Protein AF-F7PJR1-F1 (afdb_monomer)

Sequence (225 aa):
MDVNEEFVDALREEFRPRAVAAILAVLVALAVVSDDLWQVAYLGALAALAGVLSAAMEAEMLDRRLVWIGVGCVLGVGGTVLWLSGEGNVAGRVLAAVALLAGPWLALDSAVARWTGIDAAADRPDLGLEDADAGEAMLTMQVTRLVHEELRAADHPLTVGEVAERTDIGERRVETALKFLEHDARATATDAGYVHDDTYAGKRGEIRRLGRRLTRPVRLLAAAR

Secondary structure (DSSP, 8-state):
--HHHHHHHHHHHHT-HHHHHHHHHHHHHHHHHH--HHHHHHHHHHHHHHHHHHHHHHTT-S-HHHHHHHHHHHHHHHHHHHHHH--S-HHHHHHHHHHHHHHHHHHHHHHHHHHH---TTTTS---STTT--HHHHHHHHHHHHHHHHHHHH-SS-B-HHHHHHHHT--HHHHHHHHHHHHHTTSEEEETTEEEE-GGGSSTHHHHHHHHHHHHHHHHHHHH--

Solvent-accessible surface area (backbone atoms only — not comparable to full-atom values): 12056 Å² total; per-residue (Å²): 134,60,72,66,57,49,30,51,49,33,39,54,60,64,57,29,69,67,54,48,48,50,52,50,50,51,44,51,54,46,33,74,70,48,79,37,68,65,62,36,51,51,52,50,52,50,52,54,50,50,51,54,51,48,15,35,34,73,47,68,74,39,63,63,47,59,52,41,26,50,52,9,47,51,32,20,53,50,10,46,51,49,52,71,66,69,68,63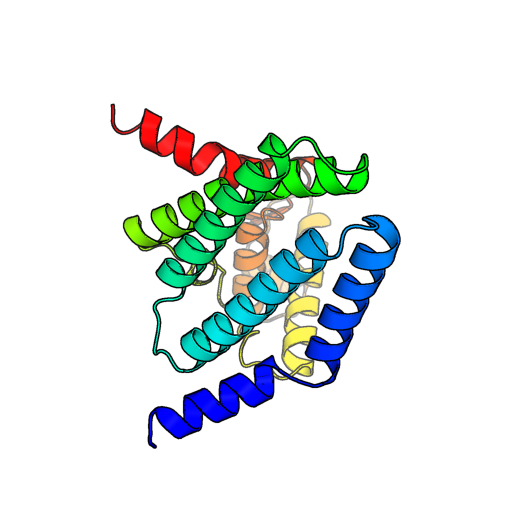,50,74,67,48,50,50,50,15,52,49,26,37,54,51,8,51,49,42,18,48,53,25,48,48,30,60,75,68,67,56,50,81,72,76,70,48,69,85,77,59,58,92,83,40,54,73,69,54,41,51,47,51,53,50,53,36,49,52,55,50,52,50,35,62,71,42,97,57,56,41,37,51,65,57,50,14,66,76,64,78,40,61,46,72,61,42,45,54,32,49,52,40,30,36,75,70,53,46,28,43,84,50,101,72,23,36,33,49,37,71,93,38,78,50,83,61,38,59,49,46,54,52,40,52,58,70,42,45,69,57,51,52,61,62,71,74,112

pLDDT: mean 71.52, std 13.22, range [39.62, 93.62]

Nearest PDB structures (foldseek):
  7oyk-assembly2_CCC  TM=8.624E-01  e=5.510E-02  Bacillus subtilis subsp. subtilis str. 168
  8ejv-assembly1_B  TM=9.161E-01  e=1.134E-01  Pseudomonas putida KT2440
  7oyk-assembly1_BBB  TM=8.625E-01  e=7.904E-02  Bacillus subtilis subsp. subtilis str. 168
  8eju-assembly1_A  TM=6.650E-01  e=1.545E-01  Pseudomonas putida KT2440
  3eco-assembly1_B  TM=5.396E-01  e=4.114E-01  Staphylococcus aureus subsp. aureus Mu50

Structure (mmCIF, N/CA/C/O backbone):
data_AF-F7PJR1-F1
#
_entry.id   AF-F7PJR1-F1
#
loop_
_atom_site.group_PDB
_atom_site.id
_atom_site.type_symbol
_atom_site.label_atom_id
_atom_site.label_alt_id
_atom_site.label_comp_id
_atom_site.label_asym_id
_atom_site.label_entity_id
_atom_site.label_seq_id
_atom_site.pdbx_PDB_ins_code
_atom_site.Cartn_x
_atom_site.Cartn_y
_atom_site.Cartn_z
_atom_site.occupancy
_atom_site.B_iso_or_equiv
_atom_site.auth_seq_id
_atom_site.auth_comp_id
_atom_site.auth_asym_id
_atom_site.auth_atom_id
_atom_site.pdbx_PDB_model_num
ATOM 1 N N . MET A 1 1 ? -3.467 -33.095 2.315 1.00 54.00 1 MET A N 1
ATOM 2 C CA . MET A 1 1 ? -3.342 -32.136 1.207 1.00 54.00 1 MET A CA 1
ATOM 3 C C . MET A 1 1 ? -1.868 -31.812 1.146 1.00 54.00 1 MET A C 1
ATOM 5 O O . MET A 1 1 ? -1.323 -31.443 2.181 1.00 54.00 1 MET A O 1
ATOM 9 N N . ASP A 1 2 ? -1.199 -32.158 0.050 1.00 71.12 2 ASP A N 1
ATOM 10 C CA . ASP A 1 2 ? 0.256 -32.019 -0.042 1.00 71.12 2 ASP A CA 1
ATOM 11 C C . ASP A 1 2 ? 0.604 -30.552 -0.304 1.00 71.12 2 ASP A C 1
ATOM 13 O O . ASP A 1 2 ? 0.059 -29.943 -1.217 1.00 71.12 2 ASP A O 1
ATOM 17 N N . VAL A 1 3 ? 1.549 -30.006 0.464 1.00 65.81 3 VAL A N 1
ATOM 18 C CA . VAL A 1 3 ? 2.042 -28.612 0.378 1.00 65.81 3 VAL A CA 1
ATOM 19 C C . VAL A 1 3 ? 2.442 -28.206 -1.056 1.00 65.81 3 VAL A C 1
ATOM 21 O O . VAL A 1 3 ? 2.406 -27.035 -1.421 1.00 65.81 3 VAL A O 1
ATOM 24 N N . ASN A 1 4 ? 2.779 -29.181 -1.907 1.00 74.38 4 ASN A N 1
ATOM 25 C CA . ASN A 1 4 ? 3.061 -28.959 -3.325 1.00 74.38 4 ASN A CA 1
ATOM 26 C C . ASN A 1 4 ? 1.831 -28.570 -4.161 1.00 74.38 4 ASN A C 1
ATOM 28 O O . ASN A 1 4 ? 1.986 -27.807 -5.108 1.00 74.38 4 ASN A O 1
ATOM 32 N N . GLU A 1 5 ? 0.640 -29.097 -3.869 1.00 76.50 5 GLU A N 1
ATOM 33 C CA . GLU A 1 5 ? -0.573 -28.772 -4.637 1.00 76.50 5 GLU A CA 1
ATOM 34 C C . GLU A 1 5 ? -1.050 -27.352 -4.320 1.00 76.50 5 GLU A C 1
ATOM 36 O O . GLU A 1 5 ? -1.311 -26.579 -5.236 1.00 76.50 5 GLU A O 1
ATOM 41 N N . GLU A 1 6 ? -1.035 -26.971 -3.041 1.00 72.56 6 GLU A N 1
ATOM 42 C CA . GLU A 1 6 ? -1.404 -25.628 -2.579 1.00 72.56 6 GLU A CA 1
ATOM 43 C C . GLU A 1 6 ? -0.468 -24.547 -3.138 1.00 72.56 6 GLU A C 1
ATOM 45 O O . GLU A 1 6 ? -0.924 -23.523 -3.641 1.00 72.56 6 GLU A O 1
ATOM 50 N N . PHE A 1 7 ? 0.844 -24.811 -3.166 1.00 69.50 7 PHE A N 1
ATOM 51 C CA . PHE A 1 7 ? 1.808 -23.917 -3.806 1.00 69.50 7 PHE A CA 1
ATOM 52 C C . PHE A 1 7 ? 1.574 -23.776 -5.314 1.00 69.50 7 PHE A C 1
ATOM 54 O O . PHE A 1 7 ? 1.654 -22.672 -5.847 1.00 69.50 7 PHE A O 1
ATOM 61 N N . VAL A 1 8 ? 1.290 -24.874 -6.023 1.00 74.81 8 VAL A N 1
ATOM 62 C CA . VAL A 1 8 ? 1.051 -24.842 -7.476 1.00 74.81 8 VAL A CA 1
ATOM 63 C C . VAL A 1 8 ? -0.242 -24.101 -7.815 1.00 74.81 8 VAL A C 1
ATOM 65 O O . VAL A 1 8 ? -0.270 -23.368 -8.808 1.00 74.81 8 VAL A O 1
ATOM 68 N N . ASP A 1 9 ? -1.281 -24.254 -6.998 1.00 75.88 9 ASP A N 1
ATOM 69 C CA . ASP A 1 9 ? -2.549 -23.550 -7.171 1.00 75.88 9 ASP A CA 1
ATOM 70 C C . ASP A 1 9 ? -2.409 -22.054 -6.861 1.00 75.88 9 ASP A C 1
ATOM 72 O O . ASP A 1 9 ? -2.806 -21.240 -7.696 1.00 75.88 9 ASP A O 1
ATOM 76 N N . ALA A 1 10 ? -1.725 -21.681 -5.773 1.00 70.19 10 ALA A N 1
ATOM 77 C CA . ALA A 1 10 ? -1.379 -20.287 -5.469 1.00 70.19 10 ALA A CA 1
ATOM 78 C C . ALA A 1 10 ? -0.561 -19.642 -6.601 1.00 70.19 10 ALA A C 1
ATOM 80 O O . ALA A 1 10 ? -0.848 -18.539 -7.065 1.00 70.19 10 ALA A O 1
ATOM 81 N N . LEU A 1 11 ? 0.419 -20.367 -7.152 1.00 67.62 11 LEU A N 1
ATOM 82 C CA . LEU A 1 11 ? 1.215 -19.884 -8.282 1.00 67.62 11 LEU A CA 1
ATOM 83 C C . LEU A 1 11 ? 0.349 -19.684 -9.534 1.00 67.62 11 LEU A C 1
ATOM 85 O O . LEU A 1 11 ? 0.558 -18.748 -10.302 1.00 67.62 11 LEU A O 1
ATOM 89 N N . ARG A 1 12 ? -0.655 -20.533 -9.754 1.00 72.56 12 ARG A N 1
ATOM 90 C CA . ARG A 1 12 ? -1.573 -20.408 -10.891 1.00 72.56 12 ARG A CA 1
ATOM 91 C C . ARG A 1 12 ? -2.588 -19.268 -10.703 1.00 72.56 12 ARG A C 1
ATOM 93 O O . ARG A 1 12 ? -2.965 -18.637 -11.695 1.00 72.5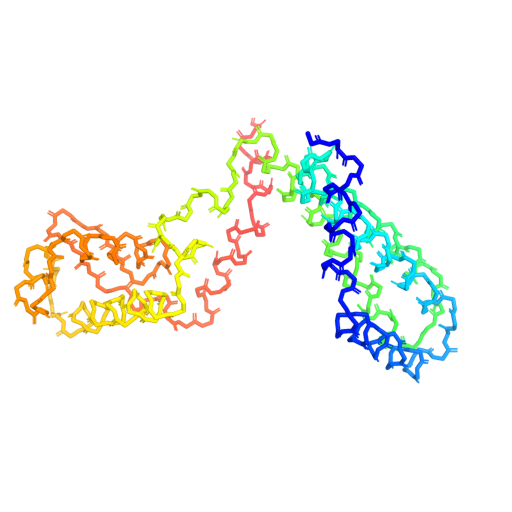6 12 ARG A O 1
ATOM 100 N N . GLU A 1 13 ? -3.006 -19.002 -9.469 1.00 69.12 13 GLU A N 1
ATOM 101 C CA . GLU A 1 13 ? -3.887 -17.893 -9.079 1.00 69.12 13 GLU A CA 1
ATOM 102 C C . GLU A 1 13 ? -3.164 -16.539 -9.227 1.00 69.12 13 GLU A C 1
ATOM 104 O O . GLU A 1 13 ? -3.672 -15.634 -9.899 1.00 69.12 13 GLU A O 1
ATOM 109 N N . GLU A 1 14 ? -1.939 -16.437 -8.703 1.00 61.00 14 GLU A N 1
ATOM 110 C CA . GLU A 1 14 ? -1.115 -15.223 -8.725 1.00 61.00 14 GLU A CA 1
ATOM 111 C C . GLU A 1 14 ? -0.644 -14.880 -10.148 1.00 61.00 14 GLU A C 1
ATOM 113 O O . GLU A 1 14 ? -0.747 -13.738 -10.610 1.00 61.00 14 GLU A O 1
ATOM 118 N N . PHE A 1 15 ? -0.225 -15.886 -10.927 1.00 64.06 15 PHE A N 1
ATOM 119 C CA . PHE A 1 15 ? 0.104 -15.725 -12.348 1.00 64.06 15 PHE A CA 1
ATOM 120 C C . PHE A 1 15 ? -1.131 -15.814 -13.258 1.00 64.06 15 PHE A C 1
ATOM 122 O O . PHE A 1 15 ? -1.057 -16.287 -14.400 1.00 64.06 15 PHE A O 1
ATOM 129 N N . ARG A 1 16 ? -2.281 -15.295 -12.805 1.00 73.75 16 ARG A N 1
ATOM 130 C CA . ARG A 1 16 ? -3.452 -15.122 -13.669 1.00 73.75 16 ARG A CA 1
ATOM 131 C C . ARG A 1 16 ? -3.061 -14.360 -14.941 1.00 73.75 16 ARG A C 1
ATOM 133 O O . ARG A 1 16 ? -2.350 -13.354 -14.876 1.00 73.75 16 ARG A O 1
ATOM 140 N N . PRO A 1 17 ? -3.593 -14.743 -16.115 1.00 61.12 17 PRO A N 1
ATOM 141 C CA . PRO A 1 17 ? -3.178 -14.174 -17.399 1.00 61.12 17 PRO A CA 1
ATOM 142 C C . PRO A 1 17 ? -3.364 -12.652 -17.477 1.00 61.12 17 PRO A C 1
ATOM 144 O O . PRO A 1 17 ? -2.638 -11.983 -18.203 1.00 61.12 17 PRO A O 1
ATOM 147 N N . ARG A 1 18 ? -4.290 -12.083 -16.691 1.00 54.88 18 ARG A N 1
ATOM 148 C CA . ARG A 1 18 ? -4.463 -10.627 -16.560 1.00 54.88 18 ARG A CA 1
ATOM 149 C C . ARG A 1 18 ? -3.332 -9.950 -15.781 1.00 54.88 18 ARG A C 1
ATOM 151 O O . ARG A 1 18 ? -2.886 -8.892 -16.206 1.00 54.88 18 ARG A O 1
ATOM 158 N N . ALA A 1 19 ? -2.866 -10.546 -14.682 1.00 58.84 19 ALA A N 1
ATOM 159 C CA . ALA A 1 19 ? -1.751 -10.023 -13.892 1.00 58.84 19 ALA A CA 1
ATOM 160 C C . ALA A 1 19 ? -0.442 -10.109 -14.689 1.00 58.84 19 ALA A C 1
ATOM 162 O O . ALA A 1 19 ? 0.280 -9.122 -14.810 1.00 58.84 19 ALA A O 1
ATOM 163 N N . VAL A 1 20 ? -0.209 -11.244 -15.355 1.00 62.75 20 VAL A N 1
ATOM 164 C CA . VAL A 1 20 ? 0.927 -11.431 -16.270 1.00 62.75 20 VAL A CA 1
ATOM 165 C C . VAL A 1 20 ? 0.882 -10.432 -17.426 1.00 62.75 20 VAL A C 1
ATOM 167 O O . VAL A 1 20 ? 1.896 -9.809 -17.733 1.00 62.75 20 VAL A O 1
ATOM 170 N N . ALA A 1 21 ? -0.287 -10.218 -18.038 1.00 64.31 21 ALA A N 1
ATOM 171 C CA . ALA A 1 21 ? -0.448 -9.225 -19.098 1.00 64.31 21 ALA A CA 1
ATOM 172 C C . ALA A 1 21 ? -0.208 -7.790 -18.601 1.00 64.31 21 ALA A C 1
ATOM 174 O O . ALA A 1 21 ? 0.398 -7.002 -19.322 1.00 64.31 21 ALA A O 1
ATOM 175 N N . ALA A 1 22 ? -0.634 -7.451 -17.380 1.00 64.56 22 ALA A N 1
ATOM 176 C CA . ALA A 1 22 ? -0.377 -6.143 -16.782 1.00 64.56 22 ALA A CA 1
ATOM 177 C C . ALA A 1 22 ? 1.121 -5.928 -16.509 1.00 64.56 22 ALA A C 1
ATOM 179 O O . ALA A 1 22 ? 1.661 -4.885 -16.872 1.00 64.56 22 ALA A O 1
ATOM 180 N N . ILE A 1 23 ? 1.808 -6.929 -15.949 1.00 64.75 23 ILE A N 1
ATOM 181 C CA . ILE A 1 23 ? 3.260 -6.893 -15.724 1.00 64.75 23 ILE A CA 1
ATOM 182 C C . ILE A 1 23 ? 3.997 -6.755 -17.059 1.00 64.75 23 ILE A C 1
ATOM 184 O O . ILE A 1 23 ? 4.841 -5.875 -17.204 1.00 64.75 23 ILE A O 1
ATOM 188 N N . LEU A 1 24 ? 3.644 -7.563 -18.063 1.00 64.31 24 LEU A N 1
ATOM 189 C CA . LEU A 1 24 ? 4.223 -7.472 -19.404 1.00 64.31 24 LEU A CA 1
ATOM 190 C C . LEU A 1 24 ? 3.967 -6.106 -20.049 1.00 64.31 24 LEU A C 1
ATOM 192 O O . LEU A 1 24 ? 4.884 -5.541 -20.633 1.00 64.31 24 LEU A O 1
ATOM 196 N N . ALA A 1 25 ? 2.765 -5.542 -19.919 1.00 68.62 25 ALA A N 1
ATOM 197 C CA . ALA A 1 25 ? 2.449 -4.217 -20.447 1.00 68.62 25 ALA A CA 1
ATOM 198 C C . ALA A 1 25 ? 3.296 -3.119 -19.785 1.00 68.62 25 ALA A C 1
ATOM 200 O O . ALA A 1 25 ? 3.806 -2.239 -20.478 1.00 68.62 25 ALA A O 1
ATOM 201 N N . VAL A 1 26 ? 3.501 -3.195 -18.465 1.00 70.31 26 VAL A N 1
ATOM 202 C CA . VAL A 1 26 ? 4.381 -2.275 -17.730 1.00 70.31 26 VAL A CA 1
ATOM 203 C C . VAL A 1 26 ? 5.836 -2.443 -18.166 1.00 70.31 26 VAL A C 1
ATOM 205 O O . VAL A 1 26 ? 6.499 -1.442 -18.420 1.00 70.31 26 VAL A O 1
ATOM 208 N N . LEU A 1 27 ? 6.327 -3.678 -18.313 1.00 66.69 27 LEU A N 1
ATOM 209 C CA . LEU A 1 27 ? 7.692 -3.952 -18.775 1.00 66.69 27 LEU A CA 1
ATOM 210 C C . LEU A 1 27 ? 7.922 -3.469 -20.212 1.00 66.69 27 LEU A C 1
ATOM 212 O O . LEU A 1 27 ? 8.968 -2.897 -20.493 1.00 66.69 27 LEU A O 1
ATOM 216 N N . VAL A 1 28 ? 6.942 -3.641 -21.104 1.00 68.69 28 VAL A N 1
ATOM 217 C CA . VAL A 1 28 ? 6.994 -3.132 -22.484 1.00 68.69 28 VAL A CA 1
ATOM 218 C C . VAL A 1 28 ? 6.984 -1.606 -22.499 1.00 68.69 28 VAL A C 1
ATOM 220 O O . VAL A 1 28 ? 7.797 -1.005 -23.194 1.00 68.69 28 VAL A O 1
ATOM 223 N N . ALA A 1 29 ? 6.120 -0.963 -21.708 1.00 70.19 29 ALA A N 1
ATOM 224 C CA . ALA A 1 29 ? 6.117 0.492 -21.579 1.00 70.19 29 ALA A CA 1
ATOM 225 C C . ALA A 1 29 ? 7.461 1.007 -21.041 1.00 70.19 29 ALA A C 1
ATOM 227 O O . ALA A 1 29 ? 7.992 1.990 -21.551 1.00 70.19 29 ALA A O 1
ATOM 228 N N . LEU A 1 30 ? 8.046 0.311 -20.061 1.00 63.97 30 LEU A N 1
ATOM 229 C CA . LEU A 1 30 ? 9.375 0.633 -19.556 1.00 63.97 30 LEU A CA 1
ATOM 230 C C . LEU A 1 30 ? 10.464 0.432 -20.608 1.00 63.97 30 LEU A C 1
ATOM 232 O O . LEU A 1 30 ? 11.347 1.272 -20.689 1.00 63.97 30 LEU A O 1
ATOM 236 N N . ALA A 1 31 ? 10.396 -0.629 -21.414 1.00 65.00 31 ALA A N 1
ATOM 237 C CA . ALA A 1 31 ? 11.363 -0.898 -22.476 1.00 65.00 31 ALA A CA 1
ATOM 238 C C . ALA A 1 31 ? 11.355 0.192 -23.546 1.00 65.00 31 ALA A C 1
ATOM 240 O O . ALA A 1 31 ? 12.408 0.674 -23.951 1.00 65.00 31 ALA A O 1
ATOM 241 N N . VAL A 1 32 ? 10.156 0.621 -23.949 1.00 72.06 32 VAL A N 1
ATOM 242 C CA . VAL A 1 32 ? 9.966 1.727 -24.895 1.00 72.06 32 VAL A CA 1
ATOM 243 C C . VAL A 1 32 ? 10.511 3.038 -24.327 1.00 72.06 32 VAL A C 1
ATOM 245 O O . VAL A 1 32 ? 11.003 3.876 -25.076 1.00 72.06 32 VAL A O 1
ATOM 248 N N . VAL A 1 33 ? 10.424 3.231 -23.008 1.00 70.56 33 VAL A N 1
ATOM 249 C CA . VAL A 1 33 ? 10.894 4.453 -22.353 1.00 70.56 33 VAL A CA 1
ATOM 250 C C . VAL A 1 33 ? 12.389 4.414 -22.053 1.00 70.56 33 VAL A C 1
ATOM 252 O O . VAL A 1 33 ? 13.020 5.454 -22.191 1.00 70.56 33 VAL A O 1
ATOM 255 N N . SER A 1 34 ? 12.968 3.297 -21.607 1.00 65.94 34 SER A N 1
ATOM 256 C CA . SER A 1 34 ? 14.366 3.250 -21.155 1.00 65.94 34 SER A CA 1
ATOM 257 C C . SER A 1 34 ? 15.369 3.068 -22.292 1.00 65.94 34 SER A C 1
ATOM 259 O O . SER A 1 34 ? 16.514 3.478 -22.122 1.00 65.94 34 SER A O 1
ATOM 261 N N . ASP A 1 35 ? 14.951 2.476 -23.420 1.00 67.81 35 ASP A N 1
ATOM 262 C CA . ASP A 1 35 ? 15.823 2.038 -24.528 1.00 67.81 35 ASP A CA 1
ATOM 263 C C . ASP A 1 35 ? 16.964 1.094 -24.073 1.00 67.81 35 ASP A C 1
ATOM 265 O O . ASP A 1 35 ? 17.939 0.857 -24.785 1.00 67.81 35 ASP A O 1
ATOM 269 N N . ASP A 1 36 ? 16.834 0.530 -22.866 1.00 70.75 36 ASP A N 1
ATOM 270 C CA . ASP A 1 36 ? 17.828 -0.310 -22.205 1.00 70.75 36 ASP A CA 1
ATOM 271 C C . ASP A 1 36 ? 17.193 -1.643 -21.791 1.00 70.75 36 ASP A C 1
ATOM 273 O O . ASP A 1 36 ? 16.485 -1.760 -20.782 1.00 70.75 36 ASP A O 1
ATOM 277 N N . LEU A 1 37 ? 17.473 -2.672 -22.593 1.00 74.88 37 LEU A N 1
ATOM 278 C CA . LEU A 1 37 ? 17.005 -4.041 -22.385 1.00 74.88 37 LEU A CA 1
ATOM 279 C C . LEU A 1 37 ? 17.486 -4.648 -21.062 1.00 74.88 37 LEU A C 1
ATOM 281 O O . LEU A 1 37 ? 16.799 -5.515 -20.520 1.00 74.88 37 LEU A O 1
ATOM 285 N N . TRP A 1 38 ? 18.629 -4.213 -20.523 1.00 70.00 38 TRP A N 1
ATOM 286 C CA . TRP A 1 38 ? 19.152 -4.749 -19.269 1.00 70.00 38 TRP A CA 1
ATOM 287 C C . TRP A 1 38 ? 18.300 -4.309 -18.077 1.00 70.00 38 TRP A C 1
ATOM 289 O O . TRP A 1 38 ? 17.978 -5.121 -17.208 1.00 70.00 38 TRP A O 1
ATOM 299 N N . GLN A 1 39 ? 17.846 -3.052 -18.071 1.00 68.12 39 GLN A N 1
ATOM 300 C CA . GLN A 1 39 ? 16.921 -2.538 -17.055 1.00 68.12 39 GLN A CA 1
ATOM 301 C C . GLN A 1 39 ? 15.578 -3.270 -17.088 1.00 68.12 39 GLN A C 1
ATOM 303 O O . GLN A 1 39 ? 15.040 -3.639 -16.043 1.00 68.12 39 GLN A O 1
ATOM 308 N N . VAL A 1 40 ? 15.060 -3.531 -18.288 1.00 70.00 40 VAL A N 1
ATOM 309 C CA . VAL A 1 40 ? 13.808 -4.275 -18.479 1.00 70.00 40 VAL A CA 1
ATOM 310 C C . VAL A 1 40 ? 13.960 -5.717 -18.006 1.00 70.00 40 VAL A C 1
ATOM 312 O O . VAL A 1 40 ? 13.088 -6.220 -17.301 1.00 70.00 40 VAL A O 1
ATOM 315 N N . ALA A 1 41 ? 15.074 -6.373 -18.342 1.00 74.19 41 ALA A N 1
ATOM 316 C CA . ALA A 1 41 ? 15.360 -7.736 -17.906 1.00 74.19 41 ALA A CA 1
ATOM 317 C C . ALA A 1 41 ? 15.506 -7.828 -16.379 1.00 74.19 41 ALA A C 1
ATOM 319 O O . ALA A 1 41 ? 14.936 -8.728 -15.766 1.00 74.19 41 ALA A O 1
ATOM 320 N N . TYR A 1 42 ? 16.206 -6.874 -15.758 1.00 72.12 42 TYR A N 1
ATOM 321 C CA . TYR A 1 42 ? 16.357 -6.798 -14.305 1.00 72.12 42 TYR A CA 1
ATOM 322 C C . TYR A 1 42 ? 15.003 -6.641 -13.599 1.00 72.12 42 TYR A C 1
ATOM 324 O O . TYR A 1 42 ? 14.686 -7.392 -12.677 1.00 72.12 42 TYR A O 1
ATOM 332 N N . LEU A 1 43 ? 14.170 -5.705 -14.062 1.00 70.38 43 LEU A N 1
ATOM 333 C CA . LEU A 1 43 ? 12.847 -5.464 -13.483 1.00 70.38 43 LEU A CA 1
ATOM 334 C C . LEU A 1 43 ? 11.874 -6.614 -13.758 1.00 70.38 43 LEU A C 1
ATOM 336 O O . LEU A 1 43 ? 11.075 -6.956 -12.890 1.00 70.38 43 LEU A O 1
ATOM 340 N N . GLY A 1 44 ? 11.971 -7.251 -14.925 1.00 72.75 44 GLY A N 1
ATOM 341 C CA . GLY A 1 44 ? 11.202 -8.447 -15.254 1.00 72.75 44 GLY A CA 1
ATOM 342 C C . GLY A 1 44 ? 11.564 -9.629 -14.358 1.00 72.75 44 GLY A C 1
ATOM 343 O O . GLY A 1 44 ? 10.674 -10.288 -13.824 1.00 72.75 44 GLY A O 1
ATOM 344 N N . ALA A 1 45 ? 12.858 -9.854 -14.120 1.00 74.81 45 ALA A N 1
ATOM 345 C CA . ALA A 1 45 ? 13.331 -10.873 -13.188 1.00 74.81 45 ALA A CA 1
ATOM 346 C C . ALA A 1 45 ? 12.874 -10.584 -11.749 1.00 74.81 45 ALA A C 1
ATOM 348 O O . ALA A 1 45 ? 12.451 -11.498 -11.044 1.00 74.81 45 ALA A O 1
ATOM 349 N N . LEU A 1 46 ? 12.896 -9.314 -11.331 1.00 71.75 46 LEU A N 1
ATOM 350 C CA . LEU A 1 46 ? 12.402 -8.896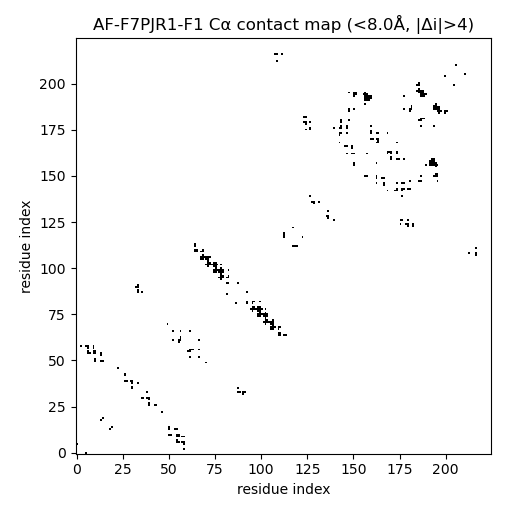 -10.021 1.00 71.75 46 LEU A CA 1
ATOM 351 C C . LEU A 1 46 ? 10.897 -9.148 -9.867 1.00 71.75 46 LEU A C 1
ATOM 353 O O . LEU A 1 46 ? 10.469 -9.672 -8.841 1.00 71.75 46 LEU A O 1
ATOM 357 N N . ALA A 1 47 ? 10.100 -8.806 -10.882 1.00 70.00 47 ALA A N 1
ATOM 358 C CA . ALA A 1 47 ? 8.657 -9.029 -10.875 1.00 70.00 47 ALA A CA 1
ATOM 359 C C . ALA A 1 47 ? 8.315 -10.528 -10.849 1.00 70.00 47 ALA A C 1
ATOM 361 O O . ALA A 1 47 ? 7.440 -10.947 -10.095 1.00 70.00 47 ALA A O 1
ATOM 362 N N . ALA A 1 48 ? 9.044 -11.345 -11.617 1.00 71.31 48 ALA A N 1
ATOM 363 C CA . ALA A 1 48 ? 8.887 -12.796 -11.601 1.00 71.31 48 ALA A CA 1
ATOM 364 C C . ALA A 1 48 ? 9.236 -13.388 -10.226 1.00 71.31 48 ALA A C 1
ATOM 366 O O . ALA A 1 48 ? 8.474 -14.191 -9.691 1.00 71.31 48 ALA A O 1
ATOM 367 N N . LEU A 1 49 ? 10.349 -12.951 -9.625 1.00 73.44 49 LEU A N 1
ATOM 368 C CA . LEU A 1 49 ? 10.744 -13.368 -8.281 1.00 73.44 49 LEU A CA 1
ATOM 369 C C . LEU A 1 49 ? 9.702 -12.956 -7.234 1.00 73.44 49 LEU A C 1
ATOM 371 O O . LEU A 1 49 ? 9.367 -13.758 -6.369 1.00 73.44 49 LEU A O 1
ATOM 375 N N . ALA A 1 50 ? 9.160 -11.739 -7.328 1.00 66.94 50 ALA A N 1
ATOM 376 C CA . ALA A 1 50 ? 8.101 -11.271 -6.440 1.00 66.94 50 ALA A CA 1
ATOM 377 C C . ALA A 1 50 ? 6.838 -12.142 -6.543 1.00 66.94 50 ALA A C 1
ATOM 379 O O . ALA A 1 50 ? 6.299 -12.516 -5.508 1.00 66.94 50 ALA A O 1
ATOM 380 N N . GLY A 1 51 ? 6.418 -12.533 -7.753 1.00 66.56 51 GLY A N 1
ATOM 381 C CA . GLY A 1 51 ? 5.276 -13.438 -7.943 1.00 66.56 51 GLY A CA 1
ATOM 382 C C . GLY A 1 51 ? 5.512 -14.833 -7.354 1.00 66.56 51 GLY A C 1
ATOM 383 O O . GLY A 1 51 ? 4.645 -15.375 -6.677 1.00 66.56 51 GLY A O 1
ATOM 384 N N . VAL A 1 52 ? 6.717 -15.393 -7.521 1.00 72.25 52 VAL A N 1
ATOM 385 C CA . VAL A 1 52 ? 7.086 -16.683 -6.902 1.00 72.25 52 VAL A CA 1
ATOM 386 C C . VAL A 1 52 ? 7.079 -16.591 -5.374 1.00 72.25 52 VAL A C 1
ATOM 388 O O . VAL A 1 52 ? 6.590 -17.495 -4.700 1.00 72.25 52 VAL A O 1
ATOM 391 N N . LEU A 1 53 ? 7.603 -15.497 -4.820 1.00 67.25 53 LEU A N 1
ATOM 392 C CA . LEU A 1 53 ? 7.594 -15.260 -3.379 1.00 67.25 53 LEU A CA 1
ATOM 393 C C . LEU A 1 53 ? 6.173 -15.034 -2.844 1.00 67.25 53 LEU A C 1
ATOM 395 O O . LEU A 1 53 ? 5.886 -15.467 -1.735 1.00 67.25 53 LEU A O 1
ATOM 399 N N . SER A 1 54 ? 5.294 -14.401 -3.625 1.00 65.06 54 SER A N 1
ATOM 400 C CA . SER A 1 54 ? 3.876 -14.209 -3.299 1.00 65.06 54 SER A CA 1
ATOM 401 C C . SER A 1 54 ? 3.141 -15.543 -3.183 1.00 65.06 54 SER A C 1
ATOM 403 O O . SER A 1 54 ? 2.594 -15.846 -2.125 1.00 65.06 54 SER A O 1
ATOM 405 N N . ALA A 1 55 ? 3.277 -16.411 -4.188 1.00 67.62 55 ALA A N 1
ATOM 406 C CA . ALA A 1 55 ? 2.712 -17.760 -4.160 1.00 67.62 55 ALA A CA 1
ATOM 407 C C . ALA A 1 55 ? 3.241 -18.603 -2.980 1.00 67.62 55 ALA A C 1
ATOM 409 O O . ALA A 1 55 ? 2.500 -19.351 -2.348 1.00 67.62 55 ALA A O 1
ATOM 410 N N . ALA A 1 56 ? 4.524 -18.455 -2.634 1.00 67.81 56 ALA A N 1
ATOM 411 C CA . ALA A 1 56 ? 5.109 -19.134 -1.477 1.00 67.81 56 ALA A CA 1
ATOM 412 C C . ALA A 1 56 ? 4.603 -18.590 -0.124 1.00 67.81 56 ALA A C 1
ATOM 414 O O . ALA A 1 56 ? 4.618 -19.325 0.863 1.00 67.81 56 ALA A O 1
ATOM 415 N N . MET A 1 57 ? 4.175 -17.323 -0.056 1.00 66.69 57 MET A N 1
ATOM 416 C CA . MET A 1 57 ? 3.516 -16.764 1.132 1.00 66.69 57 MET A CA 1
ATOM 417 C C . MET A 1 57 ? 2.083 -17.272 1.279 1.00 66.69 57 MET A C 1
ATOM 419 O O . MET A 1 57 ? 1.663 -17.532 2.401 1.00 66.69 57 MET A O 1
ATOM 423 N N . GLU A 1 58 ? 1.339 -17.384 0.176 1.00 68.31 58 GLU A N 1
ATOM 424 C CA . GLU A 1 58 ? -0.035 -17.908 0.186 1.00 68.31 58 GLU A CA 1
ATOM 425 C C . GLU A 1 58 ? -0.081 -19.370 0.626 1.00 68.31 58 GLU A C 1
ATOM 427 O O . GLU A 1 58 ? -0.943 -19.735 1.412 1.00 68.31 58 GLU A O 1
ATOM 432 N N . ALA A 1 59 ? 0.907 -20.174 0.227 1.00 69.62 59 ALA A N 1
ATOM 433 C CA . ALA A 1 59 ? 1.053 -21.560 0.676 1.00 69.62 59 ALA A CA 1
ATOM 434 C C . ALA A 1 59 ? 1.658 -21.708 2.094 1.00 69.62 59 ALA A C 1
ATOM 436 O O . ALA A 1 59 ? 2.185 -22.769 2.428 1.00 69.62 59 ALA A O 1
ATOM 437 N N . GLU A 1 60 ? 1.693 -20.630 2.890 1.00 72.88 60 GLU A N 1
ATOM 438 C CA . GLU A 1 60 ? 2.285 -20.549 4.241 1.00 72.88 60 GLU A CA 1
ATOM 439 C C . GLU A 1 60 ? 3.745 -21.049 4.358 1.00 72.88 60 GLU A C 1
ATOM 441 O O . GLU A 1 60 ? 4.274 -21.242 5.456 1.00 72.88 60 GLU A O 1
ATOM 446 N N . MET A 1 61 ? 4.455 -21.224 3.238 1.00 69.38 61 MET A N 1
ATOM 447 C CA . MET A 1 61 ? 5.820 -21.763 3.226 1.00 69.38 61 MET A CA 1
ATOM 448 C C . MET A 1 61 ? 6.856 -20.731 3.680 1.00 69.38 61 MET A C 1
ATOM 450 O O . MET A 1 61 ? 7.958 -21.090 4.105 1.00 69.38 61 MET A O 1
ATOM 454 N N . LEU A 1 62 ? 6.528 -19.442 3.562 1.00 70.25 62 LEU A N 1
ATOM 455 C CA . LEU A 1 62 ? 7.404 -18.332 3.914 1.00 70.25 62 LEU A CA 1
ATOM 456 C C . LEU A 1 62 ? 6.693 -17.307 4.793 1.00 70.25 62 LEU A C 1
ATOM 458 O O . LEU A 1 62 ? 5.605 -16.829 4.488 1.00 70.25 62 LEU A O 1
ATOM 462 N N . ASP A 1 63 ? 7.390 -16.881 5.845 1.00 73.12 63 ASP A N 1
ATOM 463 C CA . ASP A 1 63 ? 6.974 -15.743 6.654 1.00 73.12 63 ASP A CA 1
ATOM 464 C C . ASP A 1 63 ? 6.945 -14.479 5.782 1.00 73.12 63 ASP A C 1
ATOM 466 O O . ASP A 1 63 ? 7.985 -14.007 5.297 1.00 73.12 63 ASP A O 1
ATOM 470 N N . ARG A 1 64 ? 5.743 -13.913 5.613 1.00 71.81 64 ARG A N 1
ATOM 471 C CA . ARG A 1 64 ? 5.480 -12.699 4.829 1.00 71.81 64 ARG A CA 1
ATOM 472 C C . ARG A 1 64 ? 6.460 -11.574 5.154 1.00 71.81 64 ARG A C 1
ATOM 474 O O . ARG A 1 64 ? 6.896 -10.846 4.263 1.00 71.81 64 ARG A O 1
ATOM 481 N N . ARG A 1 65 ? 6.867 -11.444 6.417 1.00 73.12 65 ARG A N 1
ATOM 482 C CA . ARG A 1 65 ? 7.780 -10.386 6.862 1.00 73.12 65 ARG A CA 1
ATOM 483 C C . ARG A 1 65 ? 9.194 -10.597 6.314 1.00 73.12 65 ARG A C 1
ATOM 485 O O . ARG A 1 65 ? 9.838 -9.626 5.927 1.00 73.12 65 ARG A O 1
ATOM 492 N N . LEU A 1 66 ? 9.678 -11.841 6.235 1.00 72.94 66 LEU A N 1
ATOM 493 C CA . LEU A 1 66 ? 10.993 -12.160 5.657 1.00 72.94 66 LEU A CA 1
ATOM 494 C C . LEU A 1 66 ? 11.023 -11.928 4.144 1.00 72.94 66 LEU A C 1
ATOM 496 O O . LEU A 1 66 ? 12.017 -11.425 3.620 1.00 72.94 66 LEU A O 1
ATOM 500 N N . VAL A 1 67 ? 9.920 -12.236 3.462 1.00 73.38 67 VAL A N 1
ATOM 501 C CA . VAL A 1 67 ? 9.763 -11.994 2.024 1.00 73.38 67 VAL A CA 1
ATOM 502 C C . VAL A 1 67 ? 9.866 -10.506 1.710 1.00 73.38 67 VAL A C 1
ATOM 504 O O . VAL A 1 67 ? 10.674 -10.113 0.870 1.00 73.38 67 VAL A O 1
ATOM 507 N N . TRP A 1 68 ? 9.132 -9.659 2.434 1.00 73.94 68 TRP A N 1
ATOM 508 C CA . TRP A 1 68 ? 9.191 -8.213 2.222 1.00 73.94 68 TRP A CA 1
ATOM 509 C C . TRP A 1 68 ? 10.546 -7.601 2.604 1.00 73.94 68 TRP A C 1
ATOM 511 O O . TRP A 1 68 ? 11.018 -6.706 1.902 1.00 73.94 68 TRP A O 1
ATOM 521 N N . ILE A 1 69 ? 11.238 -8.124 3.626 1.00 76.19 69 ILE A N 1
ATOM 522 C CA . ILE A 1 69 ? 12.643 -7.756 3.890 1.00 76.19 69 ILE A CA 1
ATOM 523 C C . ILE A 1 69 ? 13.512 -8.066 2.665 1.00 76.19 69 ILE A C 1
ATOM 525 O O . ILE A 1 69 ? 14.270 -7.205 2.217 1.00 76.19 69 ILE A O 1
ATOM 529 N N . GLY A 1 70 ? 13.375 -9.267 2.096 1.00 72.44 70 GLY A N 1
ATOM 530 C CA . GLY A 1 70 ? 14.089 -9.680 0.889 1.00 72.44 70 GLY A CA 1
ATOM 531 C C . GLY A 1 70 ? 13.809 -8.762 -0.302 1.00 72.44 70 GLY A C 1
ATOM 532 O O . GLY A 1 70 ? 14.747 -8.236 -0.898 1.00 72.44 70 GLY A O 1
ATOM 533 N N . VAL A 1 71 ? 12.535 -8.501 -0.604 1.00 76.00 71 VAL A N 1
ATOM 534 C CA . VAL A 1 71 ? 12.111 -7.601 -1.692 1.00 76.00 71 VAL A CA 1
ATOM 535 C C . VAL A 1 71 ? 12.695 -6.200 -1.511 1.00 76.00 71 VAL A C 1
ATOM 537 O O . VAL A 1 71 ? 13.258 -5.641 -2.453 1.00 76.00 71 VAL A O 1
ATOM 540 N N . GLY A 1 72 ? 12.619 -5.647 -0.297 1.00 75.62 72 GLY A N 1
ATOM 541 C CA . GLY A 1 72 ? 13.193 -4.341 0.017 1.00 75.62 72 GLY A CA 1
ATOM 542 C C . GLY A 1 72 ? 14.711 -4.299 -0.191 1.00 75.62 72 GLY A C 1
ATOM 543 O O . GLY A 1 72 ? 15.228 -3.370 -0.815 1.00 75.62 72 GLY A O 1
ATOM 544 N N . CYS A 1 73 ? 15.433 -5.333 0.247 1.00 77.00 73 CYS A N 1
ATOM 545 C CA . CYS A 1 73 ? 16.874 -5.455 0.020 1.00 77.00 73 CYS A CA 1
ATOM 546 C C . CYS A 1 73 ? 17.222 -5.519 -1.472 1.00 77.00 73 CYS A C 1
ATOM 548 O O . CYS A 1 73 ? 18.119 -4.801 -1.915 1.00 77.00 73 CYS A O 1
ATOM 550 N N . VAL A 1 74 ? 16.509 -6.332 -2.259 1.00 75.44 74 VAL A N 1
ATOM 551 C CA . VAL A 1 74 ? 16.777 -6.451 -3.700 1.00 75.44 74 VAL A CA 1
ATOM 552 C C . VAL A 1 74 ? 16.488 -5.132 -4.415 1.00 75.44 74 VAL A C 1
ATOM 554 O O . VAL A 1 74 ? 17.322 -4.689 -5.200 1.00 75.44 74 VAL A O 1
ATOM 557 N N . LEU A 1 75 ? 15.379 -4.455 -4.097 1.00 76.81 75 LEU A N 1
ATOM 558 C CA . LEU A 1 75 ? 15.075 -3.124 -4.634 1.00 76.81 75 LEU A CA 1
ATOM 559 C C . LEU A 1 75 ? 16.155 -2.096 -4.285 1.00 76.81 75 LEU A C 1
ATOM 561 O O . LEU A 1 75 ? 16.562 -1.322 -5.149 1.00 76.81 75 LEU A O 1
ATOM 565 N N . GLY A 1 76 ? 16.645 -2.100 -3.044 1.00 79.62 76 GLY A N 1
ATOM 566 C CA . GLY A 1 76 ? 17.675 -1.163 -2.601 1.00 79.62 76 GLY A CA 1
ATOM 567 C C . GLY A 1 76 ? 19.011 -1.397 -3.303 1.00 79.62 76 GLY A C 1
ATOM 568 O O . GLY A 1 76 ? 19.611 -0.454 -3.823 1.00 79.62 76 GLY A O 1
ATOM 569 N N . VAL A 1 77 ? 19.460 -2.654 -3.377 1.00 80.62 77 VAL A N 1
ATOM 570 C CA . VAL A 1 77 ? 20.698 -3.028 -4.079 1.00 80.62 77 VAL A CA 1
ATOM 571 C C . VAL A 1 77 ? 20.568 -2.753 -5.577 1.00 80.62 77 VAL A C 1
ATOM 573 O O . VAL A 1 77 ? 21.452 -2.127 -6.155 1.00 80.62 77 VAL A O 1
ATOM 576 N N . GLY A 1 78 ? 19.448 -3.135 -6.190 1.00 77.69 78 GLY A N 1
ATOM 577 C CA . GLY A 1 78 ? 19.139 -2.861 -7.593 1.00 77.69 78 GLY A CA 1
ATOM 578 C C . GLY A 1 78 ? 19.148 -1.382 -7.928 1.00 77.69 78 GLY A C 1
ATOM 579 O O . GLY A 1 78 ? 19.843 -0.958 -8.848 1.00 77.69 78 GLY A O 1
ATOM 580 N N . GLY A 1 79 ? 18.434 -0.584 -7.133 1.00 80.19 79 GLY A N 1
ATOM 581 C CA . GLY A 1 79 ? 18.425 0.869 -7.252 1.00 80.19 79 GLY A CA 1
ATOM 582 C C . GLY A 1 79 ? 19.821 1.472 -7.106 1.00 80.19 79 GLY A C 1
ATOM 583 O O . GLY A 1 79 ? 20.178 2.359 -7.874 1.00 80.19 79 GLY A O 1
ATOM 584 N N . THR A 1 80 ? 20.641 0.949 -6.188 1.00 81.75 80 THR A N 1
ATOM 585 C CA . THR A 1 80 ? 22.036 1.387 -6.003 1.00 81.75 80 THR A CA 1
ATOM 586 C C . THR A 1 80 ? 22.883 1.102 -7.237 1.00 81.75 80 THR A C 1
ATOM 588 O O . THR A 1 80 ? 23.579 1.994 -7.715 1.00 81.75 80 THR A O 1
ATOM 591 N N . VAL A 1 81 ? 22.818 -0.121 -7.768 1.00 80.25 81 VAL A N 1
ATOM 592 C CA . VAL A 1 81 ? 23.572 -0.517 -8.964 1.00 80.25 81 VAL A CA 1
ATOM 593 C C . VAL A 1 81 ? 23.163 0.348 -10.154 1.00 80.25 81 VAL A C 1
ATOM 595 O O . VAL A 1 81 ? 24.026 0.958 -10.773 1.00 80.25 81 VAL A O 1
ATOM 598 N N . LEU A 1 82 ? 21.858 0.487 -10.409 1.00 79.25 82 LEU A N 1
ATOM 599 C CA . LEU A 1 82 ? 21.336 1.313 -11.501 1.00 79.25 82 LEU A CA 1
ATOM 600 C C . LEU A 1 82 ? 21.719 2.792 -11.357 1.00 79.25 82 LEU A C 1
ATOM 602 O O . LEU A 1 82 ? 22.044 3.448 -12.342 1.00 79.25 82 LEU A O 1
ATOM 606 N N . TRP A 1 83 ? 21.714 3.321 -10.132 1.00 83.69 83 TRP A N 1
ATOM 607 C CA . TRP A 1 83 ? 22.122 4.699 -9.866 1.00 83.69 83 TRP A CA 1
ATOM 608 C C . TRP A 1 83 ? 23.613 4.924 -10.144 1.00 83.69 83 TRP A C 1
ATOM 610 O O . TRP A 1 83 ? 23.988 5.934 -10.740 1.00 83.69 83 TRP A O 1
ATOM 620 N N . LEU A 1 84 ? 24.463 3.979 -9.730 1.00 83.56 84 LEU A N 1
ATOM 621 C CA . LEU A 1 84 ? 25.916 4.062 -9.897 1.00 83.56 84 LEU A CA 1
ATOM 622 C C . LEU A 1 84 ? 26.378 3.798 -11.331 1.00 83.56 84 LEU A C 1
ATOM 624 O O . LEU A 1 84 ? 27.404 4.346 -11.728 1.00 83.56 84 LEU A O 1
ATOM 628 N N . SER A 1 85 ? 25.631 3.016 -12.113 1.00 80.62 85 SER A N 1
ATOM 629 C CA . SER A 1 85 ? 25.934 2.792 -13.529 1.00 80.62 85 SER A CA 1
ATOM 630 C C . SER A 1 85 ? 25.937 4.092 -14.337 1.00 80.62 85 SER A C 1
ATOM 632 O O . SER A 1 85 ? 26.610 4.162 -15.357 1.00 80.62 85 SER A O 1
ATOM 634 N N . GLY A 1 86 ? 25.214 5.138 -13.907 1.00 67.69 86 GLY A N 1
ATOM 635 C CA . GLY A 1 86 ? 25.210 6.468 -14.540 1.00 67.69 86 GLY A CA 1
ATOM 636 C C . GLY A 1 86 ? 24.579 6.528 -15.942 1.00 67.69 86 GLY A C 1
ATOM 637 O O . GLY A 1 86 ? 24.256 7.619 -16.432 1.00 67.69 86 GLY A O 1
ATOM 638 N N . GLU A 1 87 ? 24.364 5.364 -16.545 1.00 63.69 87 GLU A N 1
ATOM 639 C CA . GLU A 1 87 ? 23.720 5.101 -17.821 1.00 63.69 87 GLU A CA 1
ATOM 640 C C . GLU A 1 87 ? 22.197 5.113 -17.656 1.00 63.69 87 GLU A C 1
ATOM 642 O O . GLU A 1 87 ? 21.634 4.535 -16.726 1.00 63.69 87 GLU A O 1
ATOM 647 N N . GLY A 1 88 ? 21.522 5.837 -18.545 1.00 64.12 88 GLY A N 1
ATOM 648 C CA . GLY A 1 88 ? 20.069 5.937 -18.552 1.00 64.12 88 GLY A CA 1
ATOM 649 C C . GLY A 1 88 ? 19.570 7.365 -18.709 1.00 64.12 88 GLY A C 1
ATOM 650 O O . GLY A 1 88 ? 20.189 8.346 -18.283 1.00 64.12 88 GLY A O 1
ATOM 651 N N . ASN A 1 89 ? 18.407 7.473 -19.336 1.00 76.19 89 ASN A N 1
ATOM 652 C CA . ASN A 1 89 ? 17.673 8.721 -19.439 1.00 76.19 89 ASN A CA 1
ATOM 653 C C . ASN A 1 89 ? 17.108 9.163 -18.073 1.00 76.19 89 ASN A C 1
ATOM 655 O O . ASN A 1 89 ? 17.237 8.486 -17.050 1.00 76.19 89 ASN A O 1
ATOM 659 N N . VAL A 1 90 ? 16.464 10.333 -18.048 1.00 77.81 90 VAL A N 1
ATOM 660 C CA . VAL A 1 90 ? 15.881 10.901 -16.820 1.00 77.81 90 VAL A CA 1
ATOM 661 C C . VAL A 1 90 ? 14.910 9.923 -16.146 1.00 77.81 90 VAL A C 1
ATOM 663 O O . VAL A 1 90 ? 14.915 9.819 -14.922 1.00 77.81 90 VAL A O 1
ATOM 666 N N . ALA A 1 91 ? 14.127 9.167 -16.922 1.00 69.25 91 ALA A N 1
ATOM 667 C CA . ALA A 1 91 ? 13.175 8.195 -16.390 1.00 69.25 91 ALA A CA 1
ATOM 668 C C . ALA A 1 91 ? 13.874 7.033 -15.663 1.00 69.25 91 ALA A C 1
ATOM 670 O O . ALA A 1 91 ? 13.498 6.710 -14.535 1.00 69.25 91 ALA A O 1
ATOM 671 N N . GLY A 1 92 ? 14.936 6.469 -16.248 1.00 71.56 92 GLY A N 1
ATOM 672 C CA . GLY A 1 92 ? 15.748 5.427 -15.611 1.00 71.56 92 GLY A CA 1
ATOM 673 C C . GLY A 1 92 ? 16.386 5.899 -14.302 1.00 71.56 92 GLY A C 1
ATOM 674 O O . GLY A 1 92 ? 16.355 5.187 -13.300 1.00 71.56 92 GLY A O 1
ATOM 675 N N . ARG A 1 93 ? 16.869 7.148 -14.255 1.00 80.62 93 ARG A N 1
ATOM 676 C CA . ARG A 1 93 ? 17.434 7.738 -13.026 1.00 80.62 93 ARG A CA 1
ATOM 677 C C . ARG A 1 93 ? 16.391 7.958 -11.937 1.00 80.62 93 ARG A C 1
ATOM 679 O O . ARG A 1 93 ? 16.677 7.712 -10.768 1.00 80.62 93 ARG A O 1
ATOM 686 N N . VAL A 1 94 ? 15.187 8.402 -12.300 1.00 79.25 94 VAL A N 1
ATOM 687 C CA . VAL A 1 94 ? 14.078 8.540 -11.345 1.00 79.25 94 VAL A CA 1
ATOM 688 C C . VAL A 1 94 ? 13.690 7.174 -10.782 1.00 79.25 94 VAL A C 1
ATOM 690 O O . VAL A 1 94 ? 13.559 7.042 -9.569 1.00 79.25 94 VAL A O 1
ATOM 693 N N . LEU A 1 95 ? 13.576 6.146 -11.626 1.00 72.75 95 LEU A N 1
ATOM 694 C CA . LEU A 1 95 ? 13.295 4.777 -11.184 1.00 72.75 95 LEU A CA 1
ATOM 695 C C . LEU A 1 95 ? 14.387 4.233 -10.258 1.00 72.75 95 LEU A C 1
ATOM 697 O O . LEU A 1 95 ? 14.069 3.690 -9.202 1.00 72.75 95 LEU A O 1
ATOM 701 N N . ALA A 1 96 ? 15.660 4.432 -10.607 1.00 79.69 96 ALA A N 1
ATOM 702 C CA . ALA A 1 96 ? 16.788 4.035 -9.771 1.00 79.69 96 ALA A CA 1
ATOM 703 C C . ALA A 1 96 ? 16.754 4.732 -8.401 1.00 79.69 96 ALA A C 1
ATOM 705 O O . ALA A 1 96 ? 16.902 4.070 -7.376 1.00 79.69 96 ALA A O 1
ATOM 706 N N . ALA A 1 97 ? 16.476 6.042 -8.364 1.00 82.75 97 ALA A N 1
ATOM 707 C CA . ALA A 1 97 ? 16.321 6.793 -7.118 1.00 82.75 97 ALA A CA 1
ATOM 708 C C . ALA A 1 97 ? 15.142 6.289 -6.275 1.00 82.75 97 ALA A C 1
ATOM 710 O O . ALA A 1 97 ? 15.272 6.122 -5.063 1.00 82.75 97 ALA A O 1
ATOM 711 N N . VAL A 1 98 ? 13.994 6.021 -6.904 1.00 79.50 98 VAL A N 1
ATOM 712 C CA . VAL A 1 98 ? 12.822 5.473 -6.212 1.00 79.50 98 VAL A CA 1
ATOM 713 C C . VAL A 1 98 ? 13.141 4.098 -5.634 1.00 79.50 98 VAL A C 1
ATOM 715 O O . VAL A 1 98 ? 12.867 3.880 -4.461 1.00 79.50 98 VAL A O 1
ATOM 718 N N . ALA A 1 99 ? 13.760 3.195 -6.397 1.00 78.50 99 ALA A N 1
ATOM 719 C CA . ALA A 1 99 ? 14.125 1.861 -5.920 1.00 78.50 99 ALA A CA 1
ATOM 720 C C . ALA A 1 99 ? 15.153 1.919 -4.774 1.00 78.50 99 ALA A C 1
ATOM 722 O O . ALA A 1 99 ? 14.986 1.247 -3.755 1.00 78.50 99 ALA A O 1
ATOM 723 N N . LEU A 1 100 ? 16.158 2.793 -4.903 1.00 84.06 100 LEU A N 1
ATOM 724 C CA . LEU A 1 100 ? 17.188 3.042 -3.894 1.00 84.06 100 LEU A CA 1
ATOM 725 C C . LEU A 1 100 ? 16.602 3.531 -2.565 1.00 84.06 100 LEU A C 1
ATOM 727 O O . LEU A 1 100 ? 17.108 3.168 -1.508 1.00 84.06 100 LEU A O 1
ATOM 731 N N . LEU A 1 101 ? 15.557 4.359 -2.605 1.00 82.12 101 LEU A N 1
ATOM 732 C CA . LEU A 1 101 ? 14.928 4.910 -1.403 1.00 82.12 101 LEU A CA 1
ATOM 733 C C . LEU A 1 101 ? 13.836 3.990 -0.848 1.00 82.12 101 LEU A C 1
ATOM 735 O O . LEU A 1 101 ? 13.776 3.757 0.359 1.00 82.12 101 LEU A O 1
ATOM 739 N N . ALA A 1 102 ? 12.982 3.448 -1.715 1.00 77.75 102 ALA A N 1
ATOM 740 C CA . ALA A 1 102 ? 11.854 2.611 -1.326 1.00 77.75 102 ALA A CA 1
ATOM 741 C C . ALA A 1 102 ? 12.296 1.228 -0.835 1.00 77.75 102 ALA A C 1
ATOM 743 O O . ALA A 1 102 ? 11.678 0.692 0.080 1.00 77.75 102 ALA A O 1
ATOM 744 N N . GLY A 1 103 ? 13.368 0.659 -1.395 1.00 82.75 103 GLY A N 1
ATOM 745 C CA . GLY A 1 103 ? 13.856 -0.667 -1.021 1.00 82.75 103 GLY A CA 1
ATOM 746 C C . GLY A 1 103 ? 14.288 -0.770 0.448 1.00 82.75 103 GLY A C 1
ATOM 747 O O . GLY A 1 103 ? 13.664 -1.510 1.213 1.00 82.75 103 GLY A O 1
ATOM 748 N N . PRO A 1 104 ? 15.295 0.004 0.896 1.00 81.00 104 PRO A N 1
ATOM 749 C CA . PRO A 1 104 ? 15.743 0.005 2.288 1.00 81.00 104 PRO A CA 1
ATOM 750 C C . PRO A 1 104 ? 14.634 0.420 3.254 1.00 81.00 104 PRO A C 1
ATOM 752 O O . PRO A 1 104 ? 14.537 -0.123 4.353 1.00 81.00 104 PRO A O 1
ATOM 755 N N . TRP A 1 105 ? 13.770 1.349 2.829 1.00 81.00 105 TRP A N 1
ATOM 756 C CA . TRP A 1 105 ? 12.590 1.750 3.585 1.00 81.00 105 TRP A CA 1
ATOM 757 C C . TRP A 1 105 ? 11.662 0.562 3.864 1.00 81.00 105 TRP A C 1
ATOM 759 O O . TRP A 1 105 ? 11.296 0.304 5.010 1.00 81.00 105 TRP A O 1
ATOM 769 N N . LEU A 1 106 ? 11.315 -0.185 2.817 1.00 78.25 106 LEU A N 1
ATOM 770 C CA . LEU A 1 106 ? 10.415 -1.328 2.891 1.00 78.25 106 LEU A CA 1
ATOM 771 C C . LEU A 1 106 ? 11.029 -2.483 3.696 1.00 78.25 106 LEU A C 1
ATOM 773 O O . LEU A 1 106 ? 10.333 -3.120 4.491 1.00 78.25 106 LEU A O 1
ATOM 777 N N . ALA A 1 107 ? 12.339 -2.712 3.554 1.00 76.50 107 ALA A N 1
ATOM 778 C CA . ALA A 1 107 ? 13.061 -3.700 4.350 1.00 76.50 107 ALA A CA 1
ATOM 779 C C . ALA A 1 107 ? 13.049 -3.348 5.845 1.00 76.50 107 ALA A C 1
ATOM 781 O O . ALA A 1 107 ? 12.786 -4.212 6.681 1.00 76.50 107 ALA A O 1
ATOM 782 N N . LEU A 1 108 ? 13.279 -2.075 6.185 1.00 77.88 108 LEU A N 1
ATOM 783 C CA . LEU A 1 108 ? 13.230 -1.590 7.564 1.00 77.88 108 LEU A CA 1
ATOM 784 C C . LEU A 1 108 ? 11.823 -1.675 8.161 1.00 77.88 108 LEU A C 1
ATOM 786 O O . LEU A 1 108 ? 11.686 -2.133 9.291 1.00 77.88 108 LEU A O 1
ATOM 790 N N . ASP A 1 109 ? 10.785 -1.280 7.423 1.00 76.56 109 ASP A N 1
ATOM 791 C CA . ASP A 1 109 ? 9.394 -1.359 7.894 1.00 76.56 109 ASP A CA 1
ATOM 792 C C . ASP A 1 109 ? 8.998 -2.811 8.210 1.00 76.56 109 ASP A C 1
ATOM 794 O O . ASP A 1 109 ? 8.467 -3.106 9.283 1.00 76.56 109 ASP A O 1
ATOM 798 N N . SER A 1 110 ? 9.377 -3.740 7.330 1.00 74.88 110 SER A N 1
ATOM 799 C CA . SER A 1 110 ? 9.109 -5.175 7.484 1.00 74.88 110 SER A CA 1
ATOM 800 C C . SER A 1 110 ? 9.923 -5.809 8.619 1.00 74.88 110 SER A C 1
ATOM 802 O O . SER A 1 110 ? 9.406 -6.634 9.377 1.00 74.88 110 SER A O 1
ATOM 804 N N . ALA A 1 111 ? 11.183 -5.398 8.796 1.00 74.88 111 ALA A N 1
ATOM 805 C CA . ALA A 1 111 ? 12.019 -5.827 9.916 1.00 74.88 111 ALA A CA 1
ATOM 806 C C . ALA A 1 111 ? 11.487 -5.313 11.261 1.00 74.88 111 ALA A C 1
ATOM 808 O O . ALA A 1 111 ? 11.456 -6.060 12.238 1.00 74.88 111 ALA A O 1
ATOM 809 N N . VAL A 1 112 ? 11.006 -4.068 11.310 1.00 68.88 112 VAL A N 1
ATOM 810 C CA . VAL A 1 112 ? 10.378 -3.493 12.506 1.00 68.88 112 VAL A CA 1
ATOM 811 C C . VAL A 1 112 ? 9.066 -4.207 12.826 1.00 68.88 112 VAL A C 1
ATOM 813 O O . VAL A 1 112 ? 8.841 -4.547 13.988 1.00 68.88 112 VAL A O 1
ATOM 816 N N . ALA A 1 113 ? 8.227 -4.497 11.827 1.00 69.31 113 ALA A N 1
ATOM 817 C CA . ALA A 1 113 ? 7.027 -5.314 12.017 1.00 69.31 113 ALA A CA 1
ATOM 818 C C . ALA A 1 113 ? 7.391 -6.693 12.591 1.00 69.31 113 ALA A C 1
ATOM 820 O O . ALA A 1 113 ? 6.806 -7.128 13.583 1.00 69.31 113 ALA A O 1
ATOM 821 N N . ARG A 1 114 ? 8.447 -7.331 12.058 1.00 75.19 114 ARG A N 1
ATOM 822 C CA . ARG A 1 114 ? 8.973 -8.603 12.573 1.00 75.19 114 ARG A CA 1
ATOM 823 C C . ARG A 1 114 ? 9.393 -8.518 14.035 1.00 75.19 114 ARG A C 1
ATOM 825 O O . ARG A 1 114 ? 9.000 -9.377 14.815 1.00 75.19 114 ARG A O 1
ATOM 832 N N . TRP A 1 115 ? 10.186 -7.515 14.393 1.00 69.44 115 TRP A N 1
ATOM 833 C CA . TRP A 1 115 ? 10.738 -7.373 15.741 1.00 69.44 115 TRP A CA 1
ATOM 8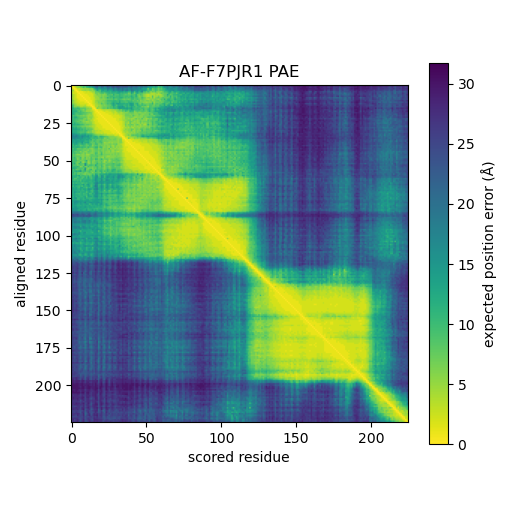34 C C . TRP A 1 115 ? 9.705 -6.966 16.785 1.00 69.44 115 TRP A C 1
ATOM 836 O O . TRP A 1 115 ? 9.814 -7.374 17.936 1.00 69.44 115 TRP A O 1
ATOM 846 N N . THR A 1 116 ? 8.711 -6.170 16.400 1.00 68.12 116 THR A N 1
ATOM 847 C CA . THR A 1 116 ? 7.681 -5.688 17.332 1.00 68.12 116 THR A CA 1
ATOM 848 C C . THR A 1 116 ? 6.487 -6.628 17.446 1.00 68.12 116 THR A C 1
ATOM 850 O O . THR A 1 116 ? 5.691 -6.467 18.363 1.00 68.12 116 THR A O 1
ATOM 853 N N . GLY A 1 117 ? 6.336 -7.598 16.538 1.00 60.25 117 GLY A N 1
ATOM 854 C CA . GLY A 1 117 ? 5.176 -8.491 16.521 1.00 60.25 117 GLY A CA 1
ATOM 855 C C . GLY A 1 117 ? 3.905 -7.852 15.949 1.00 60.25 117 GLY A C 1
ATOM 856 O O . GLY A 1 117 ? 2.967 -8.580 15.645 1.00 60.25 117 GLY A O 1
ATOM 857 N N . ILE A 1 118 ? 3.886 -6.531 15.744 1.00 53.38 118 ILE A N 1
ATOM 858 C CA . ILE A 1 118 ? 2.711 -5.760 15.329 1.00 53.38 118 ILE A CA 1
ATOM 859 C C . ILE A 1 118 ? 2.603 -5.779 13.799 1.00 53.38 118 ILE A C 1
ATOM 861 O O . ILE A 1 118 ? 3.298 -5.024 13.112 1.00 53.38 118 ILE A O 1
ATOM 865 N N . ASP A 1 119 ? 1.706 -6.611 13.265 1.00 53.75 119 ASP A N 1
ATOM 866 C CA . ASP A 1 119 ? 1.261 -6.495 11.875 1.00 53.75 119 ASP A CA 1
ATOM 867 C C . ASP A 1 119 ? 0.250 -5.353 11.763 1.00 53.75 119 ASP A C 1
ATOM 869 O O . ASP A 1 119 ? -0.828 -5.392 12.344 1.00 53.75 119 ASP A O 1
ATOM 873 N N . ALA A 1 120 ? 0.560 -4.338 10.958 1.00 46.12 120 ALA A N 1
ATOM 874 C CA . ALA A 1 120 ? -0.364 -3.231 10.690 1.00 46.12 120 ALA A CA 1
ATOM 875 C C . ALA A 1 120 ? -1.637 -3.658 9.923 1.00 46.12 120 ALA A C 1
ATOM 877 O O . ALA A 1 120 ? -2.547 -2.848 9.758 1.00 46.12 120 ALA A O 1
ATOM 878 N N . ALA A 1 121 ? -1.688 -4.897 9.420 1.00 45.69 121 ALA A N 1
ATOM 879 C CA . ALA A 1 121 ? -2.910 -5.514 8.910 1.00 45.69 121 ALA A CA 1
ATOM 880 C C . ALA A 1 121 ? -3.773 -6.090 10.048 1.00 45.69 121 ALA A C 1
ATOM 882 O O . ALA A 1 121 ? -4.985 -5.936 10.004 1.00 45.69 121 ALA A O 1
ATOM 883 N N . ALA A 1 122 ? -3.150 -6.651 11.091 1.00 49.09 122 ALA A N 1
ATOM 884 C CA . ALA A 1 122 ? -3.836 -7.245 12.240 1.00 49.09 122 ALA A CA 1
ATOM 885 C C . ALA A 1 122 ? -4.408 -6.207 13.225 1.00 49.09 122 ALA A C 1
ATOM 887 O O . ALA A 1 122 ? -5.287 -6.534 14.012 1.00 49.09 122 ALA A O 1
ATOM 888 N N . ASP A 1 123 ? -3.917 -4.963 13.188 1.00 45.78 123 ASP A N 1
ATOM 889 C CA . ASP A 1 123 ? -4.389 -3.866 14.054 1.00 45.78 123 ASP A CA 1
ATOM 890 C C . ASP A 1 123 ? -5.529 -3.045 13.415 1.00 45.78 123 ASP A C 1
ATOM 892 O O . ASP A 1 123 ? -6.019 -2.073 13.994 1.00 45.78 123 ASP A O 1
ATOM 896 N N . ARG A 1 124 ? -5.966 -3.416 12.200 1.00 54.28 124 ARG A N 1
ATOM 897 C CA . ARG A 1 124 ? -7.213 -2.885 11.646 1.00 54.28 124 ARG A CA 1
ATOM 898 C C . ARG A 1 124 ? -8.369 -3.540 12.396 1.00 54.28 124 ARG A C 1
ATOM 900 O O . ARG A 1 124 ? -8.381 -4.763 12.501 1.00 54.28 124 ARG A O 1
ATOM 907 N N . PRO A 1 125 ? -9.355 -2.771 12.884 1.00 54.53 125 PRO A N 1
ATOM 908 C CA . PRO A 1 125 ? -10.558 -3.373 13.429 1.00 54.53 125 PRO A CA 1
ATOM 909 C C . PRO A 1 125 ? -11.189 -4.253 12.350 1.00 54.53 125 PRO A C 1
ATOM 911 O O . PRO A 1 125 ? -11.441 -3.779 11.238 1.00 54.53 125 PRO A O 1
ATOM 914 N N . ASP A 1 126 ? -11.380 -5.528 12.684 1.00 60.72 126 ASP A N 1
ATOM 915 C CA . ASP A 1 126 ? -11.982 -6.514 11.798 1.00 60.72 126 ASP A CA 1
ATOM 916 C C . ASP A 1 126 ? -13.390 -6.046 11.415 1.00 60.72 126 ASP A C 1
ATOM 918 O O . ASP A 1 126 ? -14.321 -6.012 12.226 1.00 60.72 126 ASP A O 1
ATOM 922 N N . LEU A 1 127 ? -13.510 -5.598 10.168 1.00 59.28 127 LEU A N 1
ATOM 923 C CA . LEU A 1 127 ? -14.774 -5.212 9.561 1.00 59.28 127 LEU A CA 1
ATOM 924 C C . LEU A 1 127 ? -15.499 -6.422 8.940 1.00 59.28 127 LEU A C 1
ATOM 926 O O . LEU A 1 127 ? -16.527 -6.233 8.291 1.00 59.28 127 LEU A O 1
ATOM 930 N N . GLY A 1 128 ? -14.952 -7.635 9.080 1.00 56.56 128 GLY A N 1
ATOM 931 C CA . GLY A 1 128 ? -15.414 -8.853 8.420 1.00 56.56 128 GLY A CA 1
ATOM 932 C C . GLY A 1 128 ? -15.213 -8.836 6.905 1.00 56.56 128 GLY A C 1
ATOM 933 O O . GLY A 1 128 ? -15.794 -9.654 6.210 1.00 56.56 128 GLY A O 1
ATOM 934 N N . LEU A 1 129 ? -14.437 -7.885 6.366 1.00 56.34 129 LEU A N 1
ATOM 935 C CA . LEU A 1 129 ? -14.350 -7.631 4.921 1.00 56.34 129 LEU A CA 1
ATOM 936 C C . LEU A 1 129 ? -13.508 -8.652 4.153 1.00 56.34 129 LEU A C 1
ATOM 938 O O . LEU A 1 129 ? -13.624 -8.709 2.934 1.00 56.34 129 LEU A O 1
ATOM 942 N N . GLU A 1 130 ? -12.634 -9.393 4.833 1.00 51.97 130 GLU A N 1
ATOM 943 C CA . GLU A 1 130 ? -11.718 -10.338 4.183 1.00 51.97 130 GLU A CA 1
ATOM 944 C C . GLU A 1 130 ? -12.443 -11.618 3.731 1.00 51.97 130 GLU A C 1
ATOM 946 O O . GLU A 1 130 ? -12.109 -12.145 2.674 1.00 51.97 130 GLU A O 1
ATOM 951 N N . ASP A 1 131 ? -13.510 -12.015 4.439 1.00 56.03 131 ASP A N 1
ATOM 952 C CA . ASP A 1 131 ? -14.350 -13.184 4.122 1.00 56.03 131 ASP A CA 1
ATOM 953 C C . ASP A 1 131 ? -15.789 -12.819 3.688 1.00 56.03 131 ASP A C 1
ATOM 955 O O . ASP A 1 131 ? -16.600 -13.698 3.385 1.00 56.03 131 ASP A O 1
ATOM 959 N N . ALA A 1 132 ? -16.139 -11.528 3.667 1.00 59.19 132 ALA A N 1
ATOM 960 C CA . ALA A 1 132 ? -17.480 -11.062 3.317 1.00 59.19 132 ALA A CA 1
ATOM 961 C C . ALA A 1 132 ? -17.761 -11.156 1.811 1.00 59.19 132 ALA A C 1
ATOM 963 O O . ALA A 1 132 ? -16.962 -10.736 0.971 1.00 59.19 132 ALA A O 1
ATOM 964 N N . ASP A 1 133 ? -18.974 -11.595 1.468 1.00 67.44 133 ASP A N 1
ATOM 965 C CA . ASP A 1 133 ? -19.509 -11.427 0.117 1.00 67.44 133 ASP A CA 1
ATOM 966 C C . ASP A 1 133 ? -19.563 -9.928 -0.247 1.00 67.44 133 ASP A C 1
ATOM 968 O O . ASP A 1 133 ? -19.729 -9.054 0.612 1.00 67.44 133 ASP A O 1
ATOM 972 N N . ALA A 1 134 ? -19.459 -9.606 -1.537 1.00 67.00 134 ALA A N 1
ATOM 973 C CA . ALA A 1 134 ? -19.401 -8.231 -2.034 1.00 67.00 134 ALA A CA 1
ATOM 974 C C . ALA A 1 134 ? -20.579 -7.368 -1.535 1.00 67.00 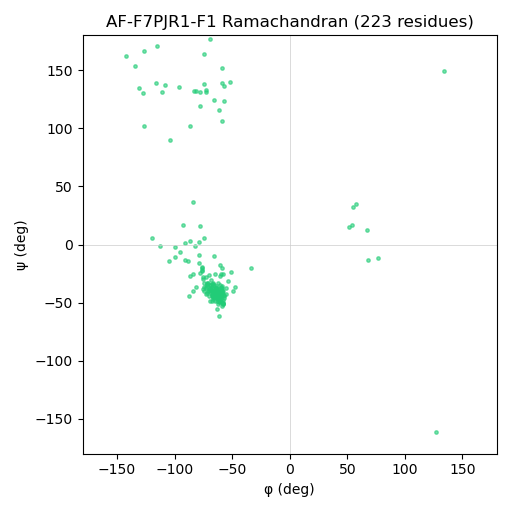134 ALA A C 1
ATOM 976 O O . ALA A 1 134 ? -20.420 -6.166 -1.303 1.00 67.00 134 ALA A O 1
ATOM 977 N N . GLY A 1 135 ? -21.751 -7.980 -1.327 1.00 67.50 135 GLY A N 1
ATOM 978 C CA . GLY A 1 135 ? -22.921 -7.317 -0.750 1.00 67.50 135 GLY A CA 1
ATOM 979 C C . GLY A 1 135 ? -22.741 -6.910 0.716 1.00 67.50 135 GLY A C 1
ATOM 980 O O . GLY A 1 135 ? -23.134 -5.808 1.099 1.00 67.50 135 GLY A O 1
ATOM 981 N N . GLU A 1 136 ? -22.110 -7.752 1.531 1.00 69.88 136 GLU A N 1
ATOM 982 C CA . GLU A 1 136 ? -21.830 -7.459 2.940 1.00 69.88 136 GLU A CA 1
ATOM 983 C C . GLU A 1 136 ? -20.714 -6.416 3.076 1.00 69.88 136 GLU A C 1
ATOM 985 O O . GLU A 1 136 ? -20.831 -5.489 3.879 1.00 69.88 136 GLU A O 1
ATOM 990 N N . ALA A 1 137 ? -19.709 -6.460 2.198 1.00 71.19 137 ALA A N 1
ATOM 991 C CA . ALA A 1 137 ? -18.680 -5.428 2.134 1.00 71.19 137 ALA A CA 1
ATOM 992 C C . ALA A 1 137 ? -19.251 -4.038 1.795 1.00 71.19 137 ALA A C 1
ATOM 994 O O . ALA A 1 137 ? -18.936 -3.046 2.462 1.00 71.19 137 ALA A O 1
ATOM 995 N N . MET A 1 138 ? -20.138 -3.958 0.794 1.00 73.88 138 MET A N 1
ATOM 996 C CA . MET A 1 138 ? -20.828 -2.710 0.443 1.00 73.88 138 MET A CA 1
ATOM 997 C C . MET A 1 138 ? -21.706 -2.198 1.586 1.00 73.88 138 MET A C 1
ATOM 999 O O . MET A 1 138 ? -21.712 -0.997 1.862 1.00 73.88 138 MET A O 1
ATOM 1003 N N . LEU A 1 139 ? -22.417 -3.098 2.269 1.00 79.81 139 LEU A N 1
ATOM 1004 C CA . LEU A 1 139 ? -23.258 -2.749 3.407 1.00 79.81 139 LEU A CA 1
ATOM 1005 C C . LEU A 1 139 ? -22.427 -2.156 4.551 1.00 79.81 139 LEU A C 1
ATOM 1007 O O . LEU A 1 139 ? -22.778 -1.106 5.087 1.00 79.81 139 LEU A O 1
ATOM 1011 N N . THR A 1 140 ? -21.304 -2.786 4.893 1.00 79.50 140 THR A N 1
ATOM 1012 C CA . THR A 1 140 ? -20.392 -2.302 5.935 1.00 79.50 140 THR A CA 1
ATOM 1013 C C . THR A 1 140 ? -19.846 -0.920 5.587 1.00 79.50 140 THR A C 1
ATOM 1015 O O . THR A 1 140 ? -19.884 -0.018 6.421 1.00 79.50 140 THR A O 1
ATOM 1018 N N . MET A 1 141 ? -19.444 -0.693 4.333 1.00 80.62 141 MET A N 1
ATOM 1019 C CA . MET A 1 141 ? -19.005 0.630 3.873 1.00 80.62 141 MET A CA 1
ATOM 1020 C C . MET A 1 141 ? -20.118 1.681 3.943 1.00 80.62 141 MET A C 1
ATOM 1022 O O . MET A 1 141 ? -19.857 2.827 4.316 1.00 80.62 141 MET A O 1
ATOM 1026 N N . GLN A 1 142 ? -21.355 1.308 3.611 1.00 86.06 142 GLN A N 1
ATOM 1027 C CA . GLN A 1 142 ? -22.504 2.206 3.698 1.00 86.06 142 GLN A CA 1
ATOM 1028 C C . GLN A 1 142 ? -22.810 2.580 5.152 1.00 86.06 142 GLN A C 1
ATOM 1030 O O . GLN A 1 142 ? -22.998 3.760 5.440 1.00 86.06 142 GLN A O 1
ATOM 1035 N N . VAL A 1 143 ? -22.781 1.609 6.069 1.00 86.94 143 VAL A N 1
ATOM 1036 C CA . VAL A 1 143 ? -22.940 1.838 7.513 1.00 86.94 143 VAL A CA 1
ATOM 1037 C C . VAL A 1 143 ? -21.849 2.772 8.034 1.00 86.94 143 VAL A C 1
ATOM 1039 O O . VAL A 1 143 ? -22.158 3.770 8.680 1.00 86.94 143 VAL A O 1
ATOM 1042 N N . THR A 1 144 ? -20.580 2.514 7.705 1.00 86.38 144 THR A N 1
ATOM 1043 C CA . THR A 1 144 ? -19.462 3.381 8.105 1.00 86.38 144 THR A CA 1
ATOM 1044 C C . THR A 1 144 ? -19.624 4.804 7.582 1.00 86.38 144 THR A C 1
ATOM 1046 O O . THR A 1 144 ? -19.361 5.765 8.306 1.00 86.38 144 THR A O 1
ATOM 1049 N N . ARG A 1 145 ? -20.070 4.961 6.332 1.00 87.12 145 ARG A N 1
ATOM 1050 C CA . ARG A 1 145 ? -20.320 6.276 5.742 1.00 87.12 145 ARG A CA 1
ATOM 1051 C C . ARG A 1 145 ? -21.439 7.021 6.467 1.00 87.12 145 ARG A C 1
ATOM 1053 O O . ARG A 1 145 ? -21.273 8.201 6.745 1.00 87.12 145 ARG A O 1
ATOM 1060 N N . LEU A 1 146 ? -22.537 6.342 6.775 1.00 90.44 146 LEU A N 1
ATOM 1061 C CA . LEU A 1 146 ? -23.705 6.946 7.412 1.00 90.44 146 LEU A CA 1
ATOM 1062 C C . LEU A 1 146 ? -23.381 7.382 8.853 1.00 90.44 146 LEU A C 1
ATOM 1064 O O . LEU A 1 146 ? -23.654 8.516 9.231 1.00 90.44 146 LEU A O 1
ATOM 1068 N N . VAL A 1 147 ? -22.665 6.543 9.610 1.00 91.00 147 VAL A N 1
ATOM 1069 C CA . VAL A 1 147 ? -22.127 6.894 10.939 1.00 91.00 147 VAL A CA 1
ATOM 1070 C C . VAL A 1 147 ? -21.190 8.105 10.870 1.00 91.00 147 VAL A C 1
ATOM 1072 O O . VAL A 1 147 ? -21.250 8.994 11.716 1.00 91.00 147 VAL A O 1
ATOM 1075 N N . HIS A 1 148 ? -20.328 8.168 9.854 1.00 89.00 148 HIS A N 1
ATOM 1076 C CA . HIS A 1 148 ? -19.426 9.301 9.659 1.00 89.00 148 HIS A CA 1
ATOM 1077 C C . HIS A 1 148 ? -20.174 10.599 9.324 1.00 89.00 148 HIS A C 1
ATOM 1079 O O . HIS A 1 148 ? -19.802 11.658 9.825 1.00 89.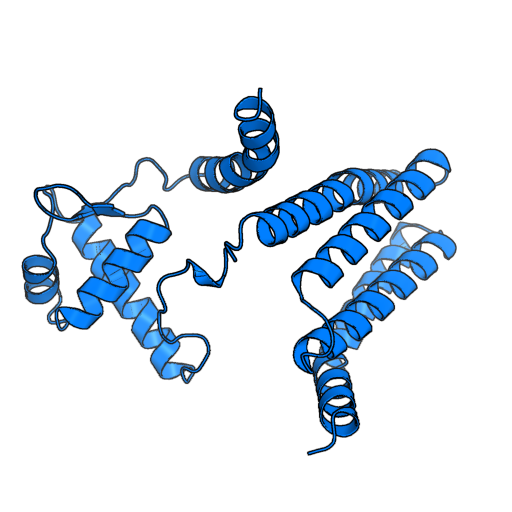00 148 HIS A O 1
ATOM 1085 N N . GLU A 1 149 ? -21.215 10.527 8.492 1.00 88.06 149 GLU A N 1
ATOM 1086 C CA . GLU A 1 149 ? -22.061 11.676 8.154 1.00 88.06 149 GLU A CA 1
ATOM 1087 C C . GLU A 1 149 ? -22.811 12.201 9.391 1.00 88.06 149 GLU A C 1
ATOM 1089 O O . GLU A 1 149 ? -22.822 13.412 9.606 1.00 88.06 149 GLU A O 1
ATOM 1094 N N . GLU A 1 150 ? -23.323 11.323 10.260 1.00 91.31 150 GLU A N 1
ATOM 1095 C CA . GLU A 1 150 ? -23.954 11.732 11.525 1.00 91.31 150 GLU A CA 1
ATOM 1096 C C . GLU A 1 150 ? -22.971 12.380 12.501 1.00 91.31 150 GLU A C 1
ATOM 1098 O O . GLU A 1 150 ? -23.258 13.439 13.058 1.00 91.31 150 GLU A O 1
ATOM 1103 N N . LEU A 1 151 ? -21.779 11.797 12.676 1.00 88.88 151 LEU A N 1
ATOM 1104 C CA . LEU A 1 151 ? -20.736 12.416 13.498 1.00 88.88 151 LEU A CA 1
ATOM 1105 C C . LEU A 1 151 ? -20.339 13.798 12.968 1.00 88.88 151 LEU A C 1
ATOM 1107 O O . LEU A 1 151 ? -20.036 14.690 13.754 1.00 88.88 151 LEU A O 1
ATOM 1111 N N . ARG A 1 152 ? -20.320 13.973 11.642 1.00 87.38 152 ARG A N 1
ATOM 1112 C CA . ARG A 1 152 ? -19.992 15.246 10.989 1.00 87.38 152 ARG A CA 1
ATOM 1113 C C . ARG A 1 152 ? -21.101 16.285 11.147 1.00 87.38 152 ARG A C 1
ATOM 1115 O O . ARG A 1 152 ? -20.803 17.473 11.210 1.00 87.38 152 ARG A O 1
ATOM 1122 N N . ALA A 1 153 ? -22.359 15.853 11.154 1.00 86.81 153 ALA A N 1
ATOM 1123 C CA . ALA A 1 153 ? -23.517 16.726 11.311 1.00 86.81 153 ALA A CA 1
ATOM 1124 C C . ALA A 1 153 ? -23.770 17.134 12.772 1.00 86.81 153 ALA A C 1
ATOM 1126 O O . ALA A 1 153 ? -24.535 18.064 13.022 1.00 86.81 153 ALA A O 1
ATOM 1127 N N . ALA A 1 154 ? -23.167 16.435 13.734 1.00 87.31 154 ALA A N 1
ATOM 1128 C CA . ALA A 1 154 ? -23.331 16.718 15.148 1.00 87.31 154 ALA A CA 1
ATOM 1129 C C . ALA A 1 154 ? -22.410 17.847 15.631 1.00 87.31 154 ALA A C 1
ATOM 1131 O O . ALA A 1 154 ? -21.199 17.820 15.428 1.00 87.31 154 ALA A O 1
ATOM 1132 N N . ASP A 1 155 ? -22.988 18.797 16.366 1.00 85.00 155 ASP A N 1
ATOM 1133 C CA . ASP A 1 155 ? -22.250 19.890 17.016 1.00 85.00 155 ASP A CA 1
ATOM 1134 C C . ASP A 1 155 ? -21.623 19.475 18.366 1.00 85.00 155 ASP A C 1
ATOM 1136 O O . ASP A 1 155 ? -20.978 20.281 19.039 1.00 85.00 155 ASP A O 1
ATOM 1140 N N . HIS A 1 156 ? -21.830 18.227 18.796 1.00 85.38 156 HIS A N 1
ATOM 1141 C CA . HIS A 1 156 ? -21.346 17.682 20.063 1.00 85.38 156 HIS A CA 1
ATOM 1142 C C . HIS A 1 156 ? -20.893 16.218 19.910 1.00 85.38 156 HIS A C 1
ATOM 1144 O O . HIS A 1 156 ? -21.278 15.562 18.939 1.00 85.38 156 HIS A O 1
ATOM 1150 N N . PRO A 1 157 ? -20.094 15.683 20.858 1.00 89.00 157 PRO A N 1
ATOM 1151 C CA . PRO A 1 157 ? -19.740 14.267 20.876 1.00 89.00 157 PRO A CA 1
ATOM 1152 C C . PRO A 1 157 ? -20.991 13.387 20.913 1.00 89.00 157 PRO A C 1
ATOM 1154 O O . PRO A 1 157 ? -21.913 13.682 21.674 1.00 89.00 157 PRO A O 1
ATOM 1157 N N . LEU A 1 158 ? -21.008 12.319 20.113 1.00 91.19 158 LEU A N 1
ATOM 1158 C CA . LEU A 1 158 ? -22.085 11.331 20.102 1.00 91.19 158 LEU A CA 1
ATOM 1159 C C . LEU A 1 158 ? -21.616 9.997 20.668 1.00 91.19 158 LEU A C 1
ATOM 1161 O O . LEU A 1 158 ? -20.591 9.441 20.269 1.00 91.19 158 LEU A O 1
ATOM 1165 N N . THR A 1 159 ? -22.396 9.445 21.578 1.00 93.62 159 THR A N 1
ATOM 1166 C CA . THR A 1 159 ? -22.220 8.086 22.082 1.00 93.62 159 THR A CA 1
ATOM 1167 C C . THR A 1 159 ? -22.668 7.047 21.048 1.00 93.62 159 THR A C 1
ATOM 1169 O O . THR A 1 159 ? -23.395 7.349 20.102 1.00 93.62 159 THR A O 1
ATOM 1172 N N . VAL A 1 160 ? -22.257 5.788 21.235 1.00 92.19 160 VAL A N 1
ATOM 1173 C CA . VAL A 1 160 ? -22.677 4.667 20.370 1.00 92.19 160 VAL A CA 1
ATOM 1174 C C . VAL A 1 160 ? -24.205 4.559 20.308 1.00 92.19 160 VAL A C 1
ATOM 1176 O O . VAL A 1 160 ? -24.754 4.375 19.225 1.00 92.19 160 VAL A O 1
ATOM 1179 N N . GLY A 1 1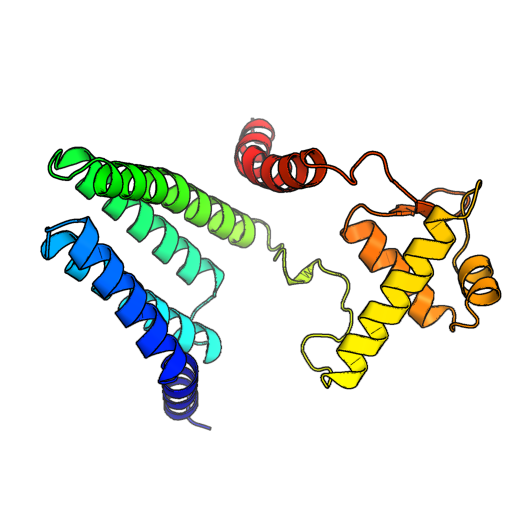61 ? -24.878 4.715 21.453 1.00 89.38 161 GLY A N 1
ATOM 1180 C CA . GLY A 1 161 ? -26.338 4.646 21.551 1.00 89.38 161 GLY A CA 1
ATOM 1181 C C . GLY A 1 161 ? -27.033 5.783 20.804 1.00 89.38 161 GLY A C 1
ATOM 1182 O O . GLY A 1 161 ? -27.965 5.536 20.048 1.00 89.38 161 GLY A O 1
ATOM 1183 N N . GLU A 1 162 ? -26.532 7.015 20.923 1.00 89.56 162 GLU A N 1
ATOM 1184 C CA . GLU A 1 162 ? -27.095 8.163 20.197 1.00 89.56 162 GLU A CA 1
ATOM 1185 C C . GLU A 1 162 ? -26.919 8.027 18.682 1.00 89.56 162 GLU A C 1
ATOM 1187 O O . GLU A 1 162 ? -27.827 8.347 17.919 1.00 89.56 162 GLU A O 1
ATOM 1192 N N . VAL A 1 163 ? -25.769 7.527 18.219 1.00 90.62 163 VAL A N 1
ATOM 1193 C CA . VAL A 1 163 ? -25.570 7.261 16.787 1.00 90.62 163 VAL A CA 1
ATOM 1194 C C . VAL A 1 163 ? -26.487 6.126 16.320 1.00 90.62 163 VAL A C 1
ATOM 1196 O O . VAL A 1 163 ? -27.084 6.236 15.251 1.00 90.62 163 VAL A O 1
ATOM 1199 N N . ALA A 1 164 ? -26.646 5.057 17.103 1.00 91.62 164 ALA A N 1
ATOM 1200 C CA . ALA A 1 164 ? -27.560 3.959 16.785 1.00 91.62 164 ALA A CA 1
ATOM 1201 C C . ALA A 1 164 ? -29.015 4.432 16.661 1.00 91.62 164 ALA A C 1
ATOM 1203 O O . ALA A 1 164 ? -29.683 4.103 15.683 1.00 91.62 164 ALA A O 1
ATOM 1204 N N . GLU A 1 165 ? -29.471 5.272 17.590 1.00 91.19 165 GLU A N 1
ATOM 1205 C CA . GLU A 1 165 ? -30.818 5.845 17.578 1.00 91.19 165 GLU A CA 1
ATOM 1206 C C . GLU A 1 165 ? -31.047 6.763 16.368 1.00 91.19 165 GLU A C 1
ATOM 1208 O O . GLU A 1 165 ? -32.085 6.681 15.713 1.00 91.19 165 GLU A O 1
ATOM 1213 N N . ARG A 1 166 ? -30.065 7.603 16.017 1.00 89.94 166 ARG A N 1
ATOM 1214 C CA . ARG A 1 166 ? -30.176 8.545 14.886 1.00 89.94 166 ARG A CA 1
ATOM 1215 C C . ARG A 1 166 ? -30.100 7.867 13.521 1.00 89.94 166 ARG A C 1
ATOM 1217 O O . ARG A 1 166 ? -30.659 8.381 12.556 1.00 89.94 166 ARG A O 1
ATOM 1224 N N . THR A 1 167 ? -29.412 6.732 13.436 1.00 86.94 167 THR A N 1
ATOM 1225 C CA . THR A 1 167 ? -29.190 6.011 12.175 1.00 86.94 167 THR A CA 1
ATOM 1226 C C . THR A 1 167 ? -30.128 4.826 11.958 1.00 86.94 167 THR A C 1
ATOM 1228 O O . THR A 1 167 ? -30.154 4.293 10.850 1.00 86.94 167 THR A O 1
ATOM 1231 N N . ASP A 1 168 ? -30.886 4.413 12.981 1.00 89.44 168 ASP A N 1
ATOM 1232 C CA . ASP A 1 168 ? -31.656 3.156 13.015 1.00 89.44 168 ASP A CA 1
ATOM 1233 C C . ASP A 1 168 ? -30.779 1.917 12.727 1.00 89.44 168 ASP A C 1
ATOM 1235 O O . ASP A 1 168 ? -31.189 0.920 12.127 1.00 89.44 168 ASP A O 1
ATOM 1239 N N . ILE A 1 169 ? -29.509 1.986 13.137 1.00 88.88 169 ILE A N 1
ATOM 1240 C CA . ILE A 1 169 ? -28.528 0.908 12.996 1.00 88.88 169 ILE A CA 1
ATOM 1241 C C . ILE A 1 169 ? -28.259 0.329 14.382 1.00 88.88 169 ILE A C 1
ATOM 1243 O O . ILE A 1 169 ? -28.057 1.056 15.346 1.00 88.88 169 ILE A O 1
ATOM 1247 N N . GLY A 1 170 ? -28.191 -0.999 14.492 1.00 89.88 170 GLY A N 1
ATOM 1248 C CA . GLY A 1 170 ? -27.875 -1.647 15.767 1.00 89.88 170 GLY A CA 1
ATOM 1249 C C . GLY A 1 170 ? -26.512 -1.222 16.332 1.00 89.88 170 GLY A C 1
ATOM 1250 O O . GLY A 1 170 ? -25.517 -1.184 15.604 1.00 89.88 170 GLY A O 1
ATOM 1251 N N . GLU A 1 171 ? -26.453 -0.996 17.647 1.00 88.50 171 GLU A N 1
ATOM 1252 C CA . GLU A 1 171 ? -25.273 -0.496 18.375 1.00 88.50 171 GLU A CA 1
ATOM 1253 C C . GLU A 1 171 ? -23.982 -1.251 18.052 1.00 88.50 171 GLU A C 1
ATOM 1255 O O . GLU A 1 171 ? -22.945 -0.633 17.848 1.00 88.50 171 GLU A O 1
ATOM 1260 N N . ARG A 1 172 ? -24.039 -2.582 17.906 1.00 85.62 172 ARG A N 1
ATOM 1261 C CA . ARG A 1 172 ? -22.863 -3.395 17.553 1.00 85.62 172 ARG A CA 1
ATOM 1262 C C . ARG A 1 172 ? -22.241 -2.980 16.215 1.00 85.62 172 ARG A C 1
ATOM 1264 O O . ARG A 1 172 ? -21.025 -2.957 16.079 1.00 85.62 172 ARG A O 1
ATOM 1271 N N . ARG A 1 173 ? -23.067 -2.664 15.212 1.00 84.50 173 ARG A N 1
ATOM 1272 C CA . ARG A 1 173 ? -22.590 -2.235 13.885 1.00 84.50 173 ARG A CA 1
ATOM 1273 C C . ARG A 1 173 ? -22.057 -0.809 13.923 1.00 84.50 173 ARG A C 1
ATOM 1275 O O . ARG A 1 173 ? -21.062 -0.516 13.265 1.00 84.50 173 ARG A O 1
ATOM 1282 N N . VAL A 1 174 ? -22.691 0.045 14.720 1.00 89.56 174 VAL A N 1
ATOM 1283 C CA . VAL A 1 174 ? -22.222 1.406 14.982 1.00 89.56 174 VAL A CA 1
ATOM 1284 C C . VAL A 1 174 ? -20.876 1.387 15.701 1.00 89.56 174 VAL A C 1
ATOM 1286 O O . VAL A 1 174 ? -19.958 2.075 15.276 1.00 89.56 174 VAL A O 1
ATOM 1289 N N . GLU A 1 175 ? -20.705 0.552 16.723 1.00 89.12 175 GLU A N 1
ATOM 1290 C CA . GLU A 1 175 ? -19.446 0.400 17.455 1.00 89.12 175 GLU A CA 1
ATOM 1291 C C . GLU A 1 175 ? -18.307 -0.047 16.528 1.00 89.12 175 GLU A C 1
ATOM 1293 O O . GLU A 1 175 ? -17.229 0.549 16.534 1.00 89.12 175 GLU A O 1
ATOM 1298 N N . THR A 1 176 ? -18.550 -1.052 15.681 1.00 84.25 176 THR A N 1
ATOM 1299 C CA . THR A 1 176 ? -17.581 -1.498 14.669 1.00 84.25 176 THR A CA 1
ATOM 1300 C C . THR A 1 176 ? -17.223 -0.371 13.694 1.00 84.25 176 THR A C 1
ATOM 1302 O O . THR A 1 176 ? -16.044 -0.143 13.418 1.00 84.25 176 THR A O 1
ATOM 1305 N N . ALA A 1 177 ? -18.215 0.382 13.212 1.00 87.06 177 ALA A N 1
ATOM 1306 C CA . ALA A 1 177 ? -17.989 1.523 12.329 1.00 87.06 177 ALA A CA 1
ATOM 1307 C C . ALA A 1 177 ? -17.204 2.657 13.012 1.00 87.06 177 ALA A C 1
ATOM 1309 O O . ALA A 1 177 ? -16.306 3.228 12.397 1.00 87.06 177 ALA A O 1
ATOM 1310 N N . LEU A 1 178 ? -17.497 2.962 14.278 1.00 88.88 178 LEU A N 1
ATOM 1311 C CA . LEU A 1 178 ? -16.817 3.997 15.058 1.00 88.88 178 LEU A CA 1
ATOM 1312 C C . LEU A 1 178 ? -15.358 3.633 15.332 1.00 88.88 178 LEU A C 1
ATOM 1314 O O . LEU A 1 178 ? -14.484 4.459 15.081 1.00 88.88 178 LEU A O 1
ATOM 1318 N N . LYS A 1 179 ? -15.075 2.386 15.733 1.00 84.62 179 LYS A N 1
ATOM 1319 C CA . LYS A 1 179 ? -13.697 1.882 15.885 1.00 84.62 179 LYS A CA 1
ATOM 1320 C C . LYS A 1 179 ? -12.919 1.975 14.578 1.00 84.62 179 LYS A C 1
ATOM 1322 O O . LYS A 1 179 ? -11.747 2.346 14.572 1.00 84.62 179 LYS A O 1
ATOM 1327 N N . PHE A 1 180 ? -13.569 1.675 13.454 1.00 81.88 180 PHE A N 1
ATOM 1328 C CA . PHE A 1 180 ? -12.946 1.830 12.146 1.00 81.88 180 PHE A CA 1
ATOM 1329 C C . PHE A 1 180 ? -12.662 3.294 11.797 1.00 81.88 180 PHE A C 1
ATOM 1331 O O . PHE A 1 180 ? -11.568 3.598 11.328 1.00 81.88 180 PHE A O 1
ATOM 1338 N N . LEU A 1 181 ? -13.596 4.213 12.052 1.00 83.12 181 LEU A N 1
ATOM 1339 C CA . LEU A 1 181 ? -13.384 5.647 11.829 1.00 83.12 181 LEU A CA 1
ATOM 1340 C C . LEU A 1 181 ? -12.313 6.228 12.758 1.00 83.12 181 LEU A C 1
ATOM 1342 O O . LEU A 1 181 ? -11.556 7.097 12.328 1.00 83.12 181 LEU A O 1
ATOM 1346 N N . GLU A 1 182 ? -12.213 5.740 13.992 1.00 82.50 182 GLU A N 1
ATOM 1347 C CA . GLU A 1 182 ? -11.150 6.097 14.932 1.00 82.50 182 GLU A CA 1
ATOM 1348 C C . GLU A 1 182 ? -9.783 5.621 14.435 1.00 82.50 182 GLU A C 1
ATOM 1350 O O . GLU A 1 182 ? -8.842 6.412 14.324 1.00 82.50 182 GLU A O 1
ATOM 1355 N N . HIS A 1 183 ? -9.690 4.355 14.023 1.00 76.81 183 HIS A N 1
ATOM 1356 C CA . HIS A 1 183 ? -8.487 3.812 13.401 1.00 76.81 183 HIS A CA 1
ATOM 1357 C C . HIS A 1 183 ? -8.112 4.580 12.113 1.00 76.81 183 HIS A C 1
ATOM 1359 O O . HIS A 1 183 ? -6.935 4.854 11.858 1.00 76.81 183 HIS A O 1
ATOM 1365 N N . ASP A 1 184 ? -9.099 4.983 11.304 1.00 73.31 184 ASP A N 1
ATOM 1366 C CA . ASP A 1 184 ? -8.895 5.781 10.087 1.00 73.31 184 ASP A CA 1
ATOM 1367 C C . ASP A 1 184 ? -8.668 7.285 10.375 1.00 73.31 184 ASP A C 1
ATOM 1369 O O . ASP A 1 184 ? -8.452 8.063 9.442 1.00 73.31 184 ASP A O 1
ATOM 1373 N N . ALA A 1 185 ? -8.632 7.696 11.650 1.00 75.38 185 ALA A N 1
ATOM 1374 C CA . ALA A 1 185 ? -8.444 9.074 12.114 1.00 75.38 185 ALA A CA 1
ATOM 1375 C C . ALA A 1 185 ? -9.486 10.073 11.571 1.00 75.38 185 ALA A C 1
ATOM 1377 O O . ALA A 1 185 ? -9.162 11.226 11.288 1.00 75.38 185 ALA A O 1
ATOM 1378 N N . ARG A 1 186 ? -10.728 9.612 11.397 1.00 78.62 186 ARG A N 1
ATOM 1379 C CA . ARG A 1 186 ? -11.905 10.419 11.018 1.00 78.62 186 ARG A CA 1
ATOM 1380 C C . ARG A 1 186 ? -12.852 10.682 12.189 1.00 78.62 186 ARG A C 1
ATOM 1382 O O . ARG A 1 186 ? -13.729 11.542 12.095 1.00 78.62 186 ARG A O 1
ATOM 1389 N N . ALA A 1 187 ? -12.677 9.936 13.274 1.00 84.44 187 ALA A N 1
ATOM 1390 C CA . ALA A 1 187 ? -13.349 10.133 14.545 1.00 84.44 187 ALA A CA 1
ATOM 1391 C C . ALA A 1 187 ? -12.322 10.043 15.681 1.00 84.44 187 ALA A C 1
ATOM 1393 O O . ALA A 1 187 ? -11.295 9.383 15.536 1.00 84.44 187 ALA A O 1
ATOM 1394 N N . THR A 1 188 ? -12.596 10.696 16.804 1.00 84.38 188 THR A N 1
ATOM 1395 C CA . THR A 1 188 ? -11.797 10.567 18.029 1.00 84.38 188 THR A CA 1
ATOM 1396 C C . THR A 1 188 ? -12.724 10.229 19.188 1.00 84.38 188 THR A C 1
ATOM 1398 O O . THR A 1 188 ? -13.738 10.904 19.378 1.00 84.38 188 THR A O 1
ATOM 1401 N N . ALA A 1 189 ? -12.377 9.196 19.958 1.00 86.12 189 ALA A N 1
ATOM 1402 C CA . ALA A 1 189 ? -13.060 8.876 21.203 1.00 86.12 189 ALA A CA 1
ATOM 1403 C C . ALA A 1 189 ? -12.695 9.902 22.289 1.00 86.12 189 ALA A C 1
ATOM 1405 O O . ALA A 1 189 ? -11.529 10.241 22.496 1.00 86.12 189 ALA A O 1
ATOM 1406 N N . THR A 1 190 ? -13.707 10.399 22.986 1.00 85.44 190 THR A N 1
ATOM 1407 C CA . THR A 1 190 ? -13.601 11.305 24.132 1.00 85.44 190 THR A CA 1
ATOM 1408 C C . THR A 1 190 ? -14.382 10.720 25.302 1.00 85.44 190 THR A C 1
ATOM 1410 O O . THR A 1 190 ? -15.219 9.837 25.111 1.00 85.44 190 THR A O 1
ATOM 1413 N N . ASP A 1 191 ? -14.181 11.254 26.506 1.00 83.44 191 ASP A N 1
ATOM 1414 C CA . ASP A 1 191 ? -14.942 10.833 27.693 1.00 83.44 191 ASP A CA 1
ATOM 1415 C C . ASP A 1 191 ? -16.465 11.035 27.533 1.00 83.44 191 ASP A C 1
ATOM 1417 O O . ASP A 1 191 ? -17.252 10.403 28.232 1.00 83.44 191 ASP A O 1
ATOM 1421 N N . ALA A 1 192 ? -16.885 11.900 26.602 1.00 82.62 192 ALA A N 1
ATOM 1422 C CA . ALA A 1 192 ? -18.283 12.211 26.311 1.00 82.62 192 ALA A CA 1
ATOM 1423 C C . ALA A 1 192 ? -18.855 11.467 25.085 1.00 82.62 192 ALA A C 1
ATOM 1425 O O . ALA A 1 192 ? -20.028 11.640 24.773 1.00 82.62 192 ALA A O 1
ATOM 1426 N N . GLY A 1 193 ? -18.058 10.658 24.376 1.00 87.88 193 GLY A N 1
ATOM 1427 C CA . GLY A 1 193 ? -18.461 9.984 23.135 1.00 87.88 193 GLY A CA 1
ATOM 1428 C C . GLY A 1 193 ? -17.493 10.238 21.979 1.00 87.88 193 GLY A C 1
ATOM 1429 O O . GLY A 1 193 ? -16.348 10.635 22.184 1.00 87.88 193 GLY A O 1
ATOM 1430 N N . TYR A 1 194 ? -17.934 10.012 20.750 1.00 88.94 194 TYR A N 1
ATOM 1431 C CA . TYR A 1 194 ? -17.132 10.173 19.542 1.00 88.94 194 TYR A CA 1
ATOM 1432 C C . TYR A 1 194 ? -17.375 11.535 18.901 1.00 88.94 194 TYR A C 1
ATOM 1434 O O . TYR A 1 194 ? -18.513 11.972 18.751 1.00 88.94 194 TYR A O 1
ATOM 1442 N N . VAL A 1 195 ? -16.296 12.195 18.489 1.00 87.50 195 VAL A N 1
ATOM 1443 C CA . VAL A 1 195 ? -16.343 13.468 17.758 1.00 87.50 195 VAL A CA 1
ATOM 1444 C C . VAL A 1 195 ? -15.767 13.263 16.368 1.00 87.50 195 VAL A C 1
ATOM 1446 O O . VAL A 1 195 ? -14.745 12.589 16.214 1.00 87.50 195 VAL A O 1
ATOM 1449 N N . HIS A 1 196 ? -16.400 13.860 15.359 1.00 83.94 196 HIS A N 1
ATOM 1450 C CA . HIS A 1 196 ? -15.815 13.938 14.028 1.00 83.94 196 HIS A CA 1
ATOM 1451 C C . HIS A 1 196 ? -14.555 14.806 14.044 1.00 83.94 196 HIS A C 1
ATOM 1453 O O . HIS A 1 196 ? -14.590 15.968 14.444 1.00 83.94 196 HIS A O 1
ATOM 1459 N N . ASP A 1 197 ? -13.440 14.249 13.579 1.00 76.69 197 ASP A N 1
ATOM 1460 C CA . ASP A 1 197 ? -12.183 14.983 13.491 1.00 76.69 197 ASP A CA 1
ATOM 1461 C C . ASP A 1 197 ? -11.894 15.379 12.038 1.00 76.69 197 ASP A C 1
ATOM 1463 O O . ASP A 1 197 ? -11.253 14.655 11.274 1.00 76.69 197 ASP A O 1
ATOM 1467 N N . ASP A 1 198 ? -12.381 16.561 11.656 1.00 62.50 198 ASP A N 1
ATOM 1468 C CA . ASP A 1 198 ? -12.157 17.151 10.330 1.00 62.50 198 ASP A CA 1
ATOM 1469 C C . ASP A 1 198 ? -10.762 17.802 10.204 1.00 62.50 198 ASP A C 1
ATOM 1471 O O . ASP A 1 198 ? -10.309 18.143 9.106 1.00 62.50 198 ASP A O 1
ATOM 1475 N N . THR A 1 199 ? -10.020 17.927 11.315 1.00 53.09 199 THR A N 1
ATOM 1476 C CA . THR A 1 199 ? -8.680 18.545 11.365 1.00 53.09 199 THR A CA 1
ATOM 1477 C C . THR A 1 199 ? -7.669 17.804 10.477 1.00 53.09 199 THR A C 1
ATOM 1479 O O . THR A 1 199 ? -6.625 18.353 10.106 1.00 53.09 199 THR A O 1
ATOM 1482 N N . TYR A 1 200 ? -7.978 16.562 10.087 1.00 50.97 200 TYR A N 1
ATOM 1483 C CA . TYR A 1 200 ? -7.094 15.674 9.331 1.00 50.97 200 TYR A CA 1
ATOM 1484 C C . TYR A 1 200 ? -7.639 15.232 7.962 1.00 50.97 200 TYR A C 1
ATOM 1486 O O . TYR A 1 200 ? -6.958 14.474 7.269 1.00 50.97 200 TYR A O 1
ATOM 1494 N N . ALA A 1 201 ? -8.786 15.764 7.516 1.00 42.25 201 ALA A N 1
ATOM 1495 C CA . ALA A 1 201 ? -9.450 15.408 6.250 1.00 42.25 201 ALA A CA 1
ATOM 1496 C C . ALA A 1 201 ? -8.781 15.971 4.968 1.00 42.25 201 ALA A C 1
ATOM 1498 O O . ALA A 1 201 ? -9.290 15.806 3.861 1.00 42.25 201 ALA A O 1
ATOM 1499 N N . GLY A 1 202 ? -7.619 16.624 5.079 1.00 42.97 202 GLY A N 1
ATOM 1500 C CA . GLY A 1 202 ? -6.829 17.114 3.940 1.00 42.97 202 GLY A CA 1
ATOM 1501 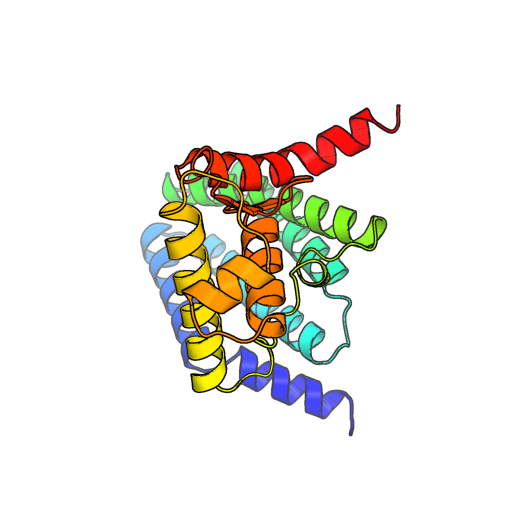C C . GLY A 1 202 ? -5.472 16.419 3.814 1.00 42.97 202 GLY A C 1
ATOM 1502 O O . GLY A 1 202 ? -5.040 15.752 4.748 1.00 42.97 202 GLY A O 1
ATOM 1503 N N . LYS A 1 203 ? -4.757 16.657 2.696 1.00 41.41 203 LYS A N 1
ATOM 1504 C CA . LYS A 1 203 ? -3.407 16.160 2.295 1.00 41.41 203 LYS A CA 1
ATOM 1505 C C . LYS A 1 203 ? -2.371 15.938 3.423 1.00 41.41 203 LYS A C 1
ATOM 1507 O O . LYS A 1 203 ? -1.405 15.207 3.240 1.00 41.41 203 LYS A O 1
ATOM 1512 N N . ARG A 1 204 ? -2.541 16.549 4.600 1.00 39.62 204 ARG A N 1
ATOM 1513 C CA . ARG A 1 204 ? -1.735 16.329 5.809 1.00 39.62 204 ARG A CA 1
ATOM 1514 C C . ARG A 1 204 ? -2.052 15.050 6.599 1.00 39.62 204 ARG A C 1
ATOM 1516 O O . ARG A 1 204 ? -1.147 14.566 7.271 1.00 39.62 204 ARG A O 1
ATOM 1523 N N . GLY A 1 205 ? -3.254 14.475 6.514 1.00 41.00 205 GLY A N 1
ATOM 1524 C CA . GLY A 1 205 ? -3.581 13.167 7.102 1.00 41.00 205 GLY A CA 1
ATOM 1525 C C . GLY A 1 205 ? -2.790 12.033 6.440 1.00 41.00 205 GLY A C 1
ATOM 1526 O O . GLY A 1 205 ? -2.182 11.210 7.126 1.00 41.00 205 GLY A O 1
ATOM 1527 N N . GLU A 1 206 ? -2.661 12.081 5.110 1.00 44.44 206 GLU A N 1
ATOM 1528 C CA . GLU A 1 206 ? -1.730 11.239 4.349 1.00 44.44 206 GLU A CA 1
ATOM 1529 C C . GLU A 1 206 ? -0.274 11.529 4.718 1.00 44.44 206 GLU A C 1
ATOM 1531 O O . GLU A 1 206 ? 0.464 10.589 4.980 1.00 44.44 206 GLU A O 1
ATOM 1536 N N . ILE A 1 207 ? 0.141 12.798 4.855 1.00 43.12 207 ILE A N 1
ATOM 1537 C CA . ILE A 1 207 ? 1.506 13.149 5.301 1.00 43.12 207 ILE A CA 1
ATOM 1538 C C . ILE A 1 207 ? 1.773 12.703 6.745 1.00 43.12 207 ILE A C 1
ATOM 1540 O O . ILE A 1 207 ? 2.921 12.443 7.079 1.00 43.12 207 ILE A O 1
ATOM 1544 N N . ARG A 1 208 ? 0.764 12.555 7.615 1.00 44.53 208 ARG A N 1
ATOM 1545 C CA . ARG A 1 208 ? 0.940 12.007 8.971 1.00 44.53 208 ARG A CA 1
ATOM 1546 C C . ARG A 1 208 ? 0.847 10.480 9.002 1.00 44.53 208 ARG A C 1
ATOM 1548 O O . ARG A 1 208 ? 1.523 9.896 9.840 1.00 44.53 208 ARG A O 1
ATOM 1555 N N . ARG A 1 209 ? 0.130 9.808 8.091 1.00 50.06 209 ARG A N 1
ATOM 1556 C CA . ARG A 1 209 ? 0.259 8.346 7.878 1.00 50.06 209 ARG A CA 1
ATOM 1557 C C . ARG A 1 209 ? 1.621 8.001 7.294 1.00 50.06 209 ARG A C 1
ATOM 1559 O O . ARG A 1 209 ? 2.325 7.156 7.842 1.00 50.06 209 ARG A O 1
ATOM 1566 N N . LEU A 1 210 ? 2.024 8.721 6.250 1.00 44.44 210 LEU A N 1
ATOM 1567 C CA . LEU A 1 210 ? 3.352 8.653 5.662 1.00 44.44 210 LEU A CA 1
ATOM 1568 C C . LEU A 1 210 ? 4.400 9.104 6.678 1.00 44.44 210 LEU A C 1
ATOM 1570 O O . LEU A 1 210 ? 5.432 8.480 6.763 1.00 44.44 210 LEU A O 1
ATOM 1574 N N . GLY A 1 211 ? 4.124 10.106 7.512 1.00 43.16 211 GLY A N 1
ATOM 1575 C CA . GLY A 1 211 ? 5.027 10.656 8.526 1.00 43.16 211 GLY A CA 1
ATOM 1576 C C . GLY A 1 211 ? 5.177 9.778 9.765 1.00 43.16 211 GLY A C 1
ATOM 1577 O O . GLY A 1 211 ? 6.281 9.638 10.281 1.00 43.16 211 GLY A O 1
ATOM 1578 N N . ARG A 1 212 ? 4.106 9.127 10.237 1.00 50.62 212 ARG A N 1
ATOM 1579 C CA . ARG A 1 212 ? 4.176 8.089 11.280 1.00 50.62 212 ARG A CA 1
ATOM 1580 C C . ARG A 1 212 ? 4.904 6.858 10.761 1.00 50.62 212 ARG A C 1
ATOM 1582 O O . ARG A 1 212 ? 5.676 6.298 11.526 1.00 50.62 212 ARG A O 1
ATOM 1589 N N . ARG A 1 213 ? 4.718 6.485 9.488 1.00 51.00 213 ARG A N 1
ATOM 1590 C CA . ARG A 1 213 ? 5.535 5.458 8.824 1.00 51.00 213 ARG A CA 1
ATOM 1591 C C . ARG A 1 213 ? 6.997 5.917 8.735 1.00 51.00 213 ARG A C 1
ATOM 1593 O O . ARG A 1 213 ? 7.844 5.271 9.332 1.00 51.00 213 ARG A O 1
ATOM 1600 N N . LEU A 1 214 ? 7.266 7.086 8.145 1.00 50.38 214 LEU A N 1
ATOM 1601 C CA . LEU A 1 214 ? 8.587 7.696 7.896 1.00 50.38 214 LEU A CA 1
ATOM 1602 C C . LEU A 1 214 ? 9.420 7.943 9.160 1.00 50.38 214 LEU A C 1
ATOM 1604 O O . LEU A 1 214 ? 10.636 7.782 9.147 1.00 50.38 214 LEU A O 1
ATOM 1608 N N . THR A 1 215 ? 8.782 8.306 10.273 1.00 48.53 215 THR A N 1
ATOM 1609 C CA . THR A 1 215 ? 9.480 8.581 11.540 1.00 48.53 215 THR A CA 1
ATOM 1610 C C . THR A 1 215 ? 9.525 7.385 12.489 1.00 48.53 215 THR A C 1
ATOM 1612 O O . THR A 1 215 ? 10.215 7.465 13.504 1.00 48.53 215 THR A O 1
ATOM 1615 N N . ARG A 1 216 ? 8.847 6.266 12.186 1.00 56.00 216 ARG A N 1
ATOM 1616 C CA . ARG A 1 216 ? 8.812 5.076 13.058 1.00 56.00 216 ARG A CA 1
ATOM 1617 C C . ARG A 1 216 ? 10.199 4.481 13.336 1.00 56.00 216 ARG A C 1
ATOM 1619 O O . ARG A 1 216 ? 10.532 4.356 14.515 1.00 56.00 216 ARG A O 1
ATOM 1626 N N . PRO A 1 217 ? 11.036 4.171 12.325 1.00 50.91 217 PRO A N 1
ATOM 1627 C CA . PRO A 1 217 ? 12.360 3.605 12.584 1.00 50.91 217 PRO A CA 1
ATOM 1628 C C . PRO A 1 217 ? 13.283 4.611 13.290 1.00 50.91 217 PRO A C 1
ATOM 1630 O O . PRO A 1 217 ? 14.051 4.238 14.172 1.00 50.91 217 PRO A O 1
ATOM 1633 N N . VAL A 1 218 ? 13.147 5.907 12.988 1.00 56.19 218 VAL A N 1
ATOM 1634 C CA . VAL A 1 218 ? 13.960 6.972 13.602 1.00 56.19 218 VAL A CA 1
ATOM 1635 C C . VAL A 1 218 ? 13.589 7.196 15.073 1.00 56.19 218 VAL A C 1
ATOM 1637 O O . VAL A 1 218 ? 14.472 7.366 15.908 1.00 56.19 218 VAL A O 1
ATOM 1640 N N . ARG A 1 219 ? 12.297 7.156 15.428 1.00 54.47 219 ARG A N 1
ATOM 1641 C CA . ARG A 1 219 ? 11.843 7.325 16.821 1.00 54.47 219 ARG A CA 1
ATOM 1642 C C . ARG A 1 219 ? 12.192 6.131 17.703 1.00 54.47 219 ARG A C 1
ATOM 1644 O O . ARG A 1 219 ? 12.469 6.337 18.877 1.00 54.47 219 ARG A O 1
ATOM 1651 N N . LEU A 1 220 ? 12.210 4.916 17.158 1.00 52.41 220 LEU A N 1
ATOM 1652 C CA . LEU A 1 220 ? 12.602 3.721 17.912 1.00 52.41 220 LEU A CA 1
ATOM 1653 C C . LEU A 1 220 ? 14.113 3.683 18.178 1.00 52.41 220 LEU A C 1
ATOM 1655 O O . LEU A 1 220 ? 14.521 3.359 19.288 1.00 52.41 220 LEU A O 1
ATOM 1659 N N . LEU A 1 221 ? 14.939 4.118 17.220 1.00 51.19 221 LEU A N 1
ATOM 1660 C CA . LEU A 1 221 ? 16.381 4.296 17.442 1.00 51.19 221 LEU A CA 1
ATOM 1661 C C . LEU A 1 221 ? 16.697 5.457 18.400 1.00 51.19 221 LEU A C 1
ATOM 1663 O O . LEU A 1 221 ? 17.678 5.393 19.132 1.00 51.19 221 LEU A O 1
ATOM 1667 N N . ALA A 1 222 ? 15.861 6.499 18.429 1.00 51.59 222 ALA A N 1
ATOM 1668 C CA . ALA A 1 222 ? 15.988 7.606 19.378 1.00 51.59 222 ALA A CA 1
ATOM 1669 C C . ALA A 1 222 ? 15.503 7.262 20.800 1.00 51.59 222 ALA A C 1
ATOM 1671 O O . ALA A 1 222 ? 15.915 7.926 21.742 1.00 51.59 222 ALA A O 1
ATOM 1672 N N . ALA A 1 223 ? 14.642 6.250 20.958 1.00 49.84 223 ALA A N 1
ATOM 1673 C CA . ALA A 1 223 ? 14.159 5.768 22.256 1.00 49.84 223 ALA A CA 1
ATOM 1674 C C . ALA A 1 223 ? 15.023 4.638 22.853 1.00 49.84 223 ALA A C 1
ATOM 1676 O O . ALA A 1 223 ? 14.869 4.310 24.024 1.00 49.84 223 ALA A O 1
ATOM 1677 N N . ALA A 1 224 ? 15.919 4.040 22.059 1.00 47.34 224 ALA A N 1
ATOM 1678 C CA . ALA A 1 224 ? 16.845 2.981 22.473 1.00 47.34 224 ALA A CA 1
ATOM 1679 C C . ALA A 1 224 ? 18.223 3.512 22.932 1.00 47.34 224 ALA A C 1
ATOM 1681 O O . ALA A 1 224 ? 19.191 2.752 22.980 1.00 47.34 224 ALA A O 1
ATOM 1682 N N . ARG A 1 225 ? 18.324 4.812 23.231 1.00 41.53 225 ARG A N 1
ATOM 1683 C CA . ARG A 1 225 ? 19.538 5.508 23.671 1.00 41.53 225 ARG A CA 1
ATOM 1684 C C . ARG A 1 225 ? 19.268 6.242 24.975 1.00 41.53 225 ARG A C 1
ATOM 1686 O O . ARG A 1 225 ? 20.197 6.267 25.808 1.00 41.53 225 ARG A O 1
#

Mean predicted aligned error: 16.36 Å

Organism: NCBI:txid1033806

Foldseek 3Di:
DDLVVQLVVLLCVLVPVVNVVVLVVVLVVVCVQWVD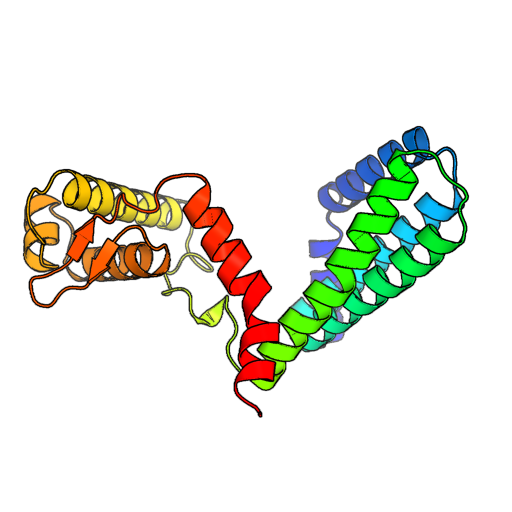VVLSVLVSVLVVVLSSLRSCVSSVNDDPLVSQLVSLVSLLVQLVVQCVVVDTDPVSVVSSVCSNVRSVLSNLLSVCCVVVVDDPVVPQLPLVCVVDDPVSNVVLVVLLVLLLVVLVPDPDADALVRSCVVRVHDSVSSVSSQSNCVVLVQWDQDPRHIHGDPVLVDPVVVVVVVVCSVCVVVVVVVVVD

Radius of gyration: 22.42 Å; Cα contacts (8 Å, |Δi|>4): 224; chains: 1; bounding box: 58×52×53 Å